Protein AF-A0A2M7RSZ0-F1 (afdb_monomer)

Sequence (182 aa):
FEHHKHATLKAGINFLIQSHVSILFLTVAFIWVYYRTDSYDFNSIILFSENYPTIISFGLYLFFFIGFAIKAGFVPFHTWLPYAHPASPSHISGVMSGVIIKIGIFGILRMLLLIHTDFTVLGSVILIFSVISGVYGVMLAIIQHNIKTLLAYHSIENIGIIGIGIGLGTIGIGENNSTLVL

Solvent-accessible surface area (backbone atoms only — not comparable to full-atom values): 8776 Å² total; per-residue (Å²): 140,59,80,84,39,66,68,38,48,52,25,48,51,49,38,50,52,49,51,51,54,20,49,51,32,38,50,52,36,51,51,55,44,24,79,77,57,82,40,87,50,73,68,34,46,33,53,50,17,72,77,41,60,46,71,58,31,44,52,46,49,48,32,41,37,53,16,20,34,38,50,32,28,35,55,90,48,28,66,40,47,50,43,39,32,63,59,39,59,70,72,57,33,48,47,46,66,66,44,51,27,47,52,12,51,50,47,42,54,52,49,56,78,36,45,54,47,62,30,42,62,50,12,49,53,42,26,54,44,10,50,53,14,22,55,52,14,50,62,55,22,75,74,46,88,48,68,52,36,23,54,33,21,48,50,27,18,52,46,9,53,53,31,33,53,53,9,45,26,30,28,13,60,51,70,70,36,71,80,44,51,107

Nearest PDB structures (foldseek):
  7z0s-assembly1_C  TM=9.021E-01  e=8.602E-07  Escherichia coli K-12
  7d3u-assembly1_D  TM=8.912E-01  e=1.019E-04  Dietzia sp. DQ12-45-1b
  7v2c-assembly1_r  TM=8.124E-01  e=8.025E-05  Sus scrofa
  8uev-assembly1_1M  TM=8.099E-01  e=8.830E-05  Sus scrofa
  8j9j-assembly1_N4  TM=8.598E-01  e=4.645E-03  Euglena gracilis

Radius of gyration: 17.57 Å; Cα contacts (8 Å, |Δi|>4): 255; chains: 1; bounding box: 40×31×50 Å

Secondary structure (DSSP, 8-state):
--TT-HHHHHHHHHHHHHHHHHHHHHHHHHHHHHHHHS--SHHHHHHHHHHS-HHHHHHHHHHHHHHHHHHHT-TTGGGHHHHHHHHS-HHHHHHIIIIIHHHHHHHHHHHHTT--S-HHHHHHHHHHHHHHHHHHHHHHHHH--SHHHHHHHHHHHHHHHHHHHHHHHHHHHHHT-HHHH-

Structure (mmCIF, N/CA/C/O backbone):
data_AF-A0A2M7RSZ0-F1
#
_entry.id   AF-A0A2M7RSZ0-F1
#
loop_
_atom_site.group_PDB
_atom_site.id
_atom_site.type_symbol
_atom_site.label_atom_id
_atom_site.label_alt_id
_atom_site.label_comp_id
_atom_site.label_asym_id
_atom_site.label_entity_id
_atom_site.label_seq_id
_atom_site.pdbx_PDB_ins_code
_atom_site.Cartn_x
_atom_site.Cartn_y
_atom_site.Cartn_z
_at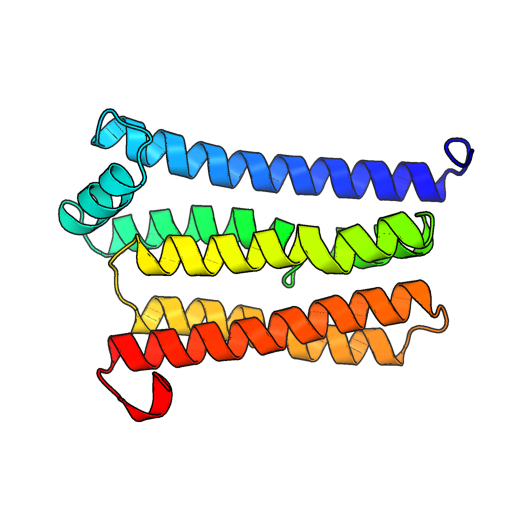om_site.occupancy
_atom_site.B_iso_or_equiv
_atom_site.auth_seq_id
_atom_site.auth_comp_id
_atom_site.auth_asym_id
_atom_site.auth_atom_id
_atom_site.pdbx_PDB_model_num
ATOM 1 N N . PHE A 1 1 ? 12.404 16.858 -23.259 1.00 55.03 1 PHE A N 1
ATOM 2 C CA . PHE A 1 1 ? 13.581 16.278 -23.923 1.00 55.03 1 PHE A CA 1
ATOM 3 C C . PHE A 1 1 ? 13.399 14.826 -24.393 1.00 55.03 1 PHE A C 1
ATOM 5 O O 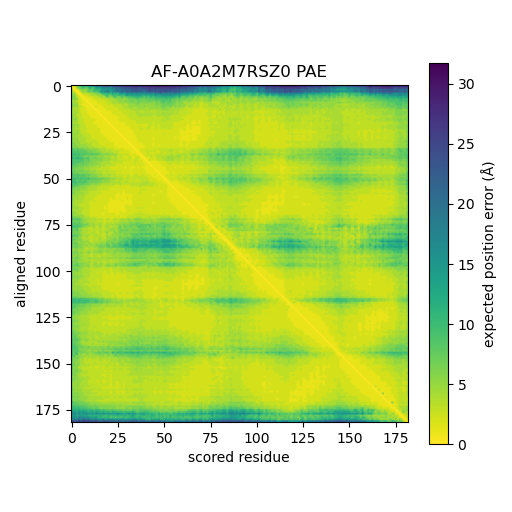. PHE A 1 1 ? 14.131 14.448 -25.288 1.00 55.03 1 PHE A O 1
ATOM 12 N N . GLU A 1 2 ? 12.395 14.044 -23.947 1.00 63.16 2 GLU A N 1
ATOM 13 C CA . GLU A 1 2 ? 12.071 12.730 -24.572 1.00 63.16 2 GLU A CA 1
ATOM 14 C C . GLU A 1 2 ? 10.571 12.492 -24.875 1.00 63.16 2 GLU A C 1
ATOM 16 O O . GLU A 1 2 ? 10.166 11.387 -25.221 1.00 63.16 2 GLU A O 1
ATOM 21 N N . HIS A 1 3 ? 9.724 13.523 -24.785 1.00 62.19 3 HIS A N 1
ATOM 22 C CA . HIS A 1 3 ? 8.259 13.411 -24.923 1.00 62.19 3 HIS A CA 1
ATOM 23 C C . HIS A 1 3 ? 7.768 12.943 -26.306 1.00 62.19 3 HIS A C 1
ATOM 25 O O . HIS A 1 3 ? 6.623 12.529 -26.430 1.00 62.19 3 HIS A O 1
ATOM 31 N N . HIS A 1 4 ? 8.624 12.960 -27.331 1.00 67.12 4 HIS A N 1
ATOM 32 C CA . HIS A 1 4 ? 8.295 12.460 -28.670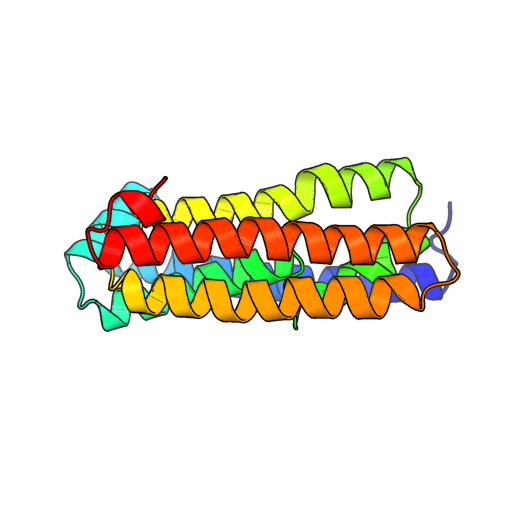 1.00 67.12 4 HIS A CA 1
ATOM 33 C C . HIS A 1 4 ? 8.428 10.934 -28.809 1.00 67.12 4 HIS A C 1
ATOM 35 O O . HIS A 1 4 ? 7.971 10.367 -29.800 1.00 67.12 4 HIS A O 1
ATOM 41 N N . LYS A 1 5 ? 9.047 10.239 -27.843 1.00 79.69 5 LYS A N 1
ATOM 42 C CA . LYS A 1 5 ? 9.195 8.780 -27.900 1.00 79.69 5 LYS A CA 1
ATOM 43 C C . LYS A 1 5 ? 7.873 8.105 -27.530 1.00 79.69 5 LYS A C 1
ATOM 45 O O . LYS A 1 5 ? 7.388 8.242 -26.407 1.00 79.69 5 LYS A O 1
ATOM 50 N N . HIS A 1 6 ? 7.335 7.292 -28.440 1.00 80.19 6 HIS A N 1
ATOM 51 C CA . HIS A 1 6 ? 6.099 6.530 -28.209 1.00 80.19 6 HIS A CA 1
ATOM 52 C C . HIS A 1 6 ? 6.149 5.656 -26.945 1.00 80.19 6 HIS A C 1
ATOM 54 O O . HIS A 1 6 ? 5.157 5.560 -26.225 1.00 80.19 6 HIS A O 1
ATOM 60 N N . ALA A 1 7 ? 7.305 5.057 -26.636 1.00 80.06 7 ALA A N 1
ATOM 61 C CA . ALA A 1 7 ? 7.489 4.254 -25.426 1.00 80.06 7 ALA A CA 1
ATOM 62 C C . ALA A 1 7 ? 7.323 5.083 -24.139 1.00 80.06 7 ALA A C 1
ATOM 64 O O . ALA A 1 7 ? 6.664 4.638 -23.201 1.00 80.06 7 ALA A O 1
ATOM 65 N N . THR A 1 8 ? 7.851 6.310 -24.119 1.00 83.69 8 THR A N 1
ATOM 66 C CA . THR A 1 8 ? 7.746 7.232 -22.980 1.00 83.69 8 THR A CA 1
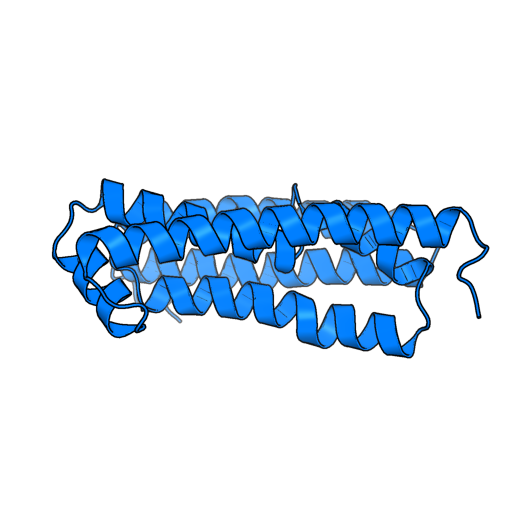ATOM 67 C C . THR A 1 8 ? 6.308 7.703 -22.777 1.00 83.69 8 THR A C 1
ATOM 69 O O . THR A 1 8 ? 5.829 7.731 -21.645 1.00 83.69 8 THR A O 1
ATOM 72 N N . LEU A 1 9 ? 5.582 7.991 -23.864 1.00 84.12 9 LEU A N 1
ATOM 73 C CA . LEU A 1 9 ? 4.156 8.334 -23.799 1.00 84.12 9 LEU A CA 1
ATOM 74 C C . LEU A 1 9 ? 3.316 7.167 -23.269 1.00 84.12 9 LEU A C 1
ATOM 76 O O . LEU A 1 9 ? 2.505 7.358 -22.367 1.00 84.12 9 LEU A O 1
ATOM 80 N N . LYS A 1 10 ? 3.544 5.947 -23.770 1.00 86.19 10 LYS A N 1
ATOM 81 C CA . LYS A 1 10 ? 2.823 4.750 -23.312 1.00 86.19 10 LYS A CA 1
ATOM 82 C C . LYS A 1 10 ? 3.082 4.458 -21.830 1.00 86.19 10 LYS A C 1
ATOM 84 O O . LYS A 1 10 ? 2.137 4.172 -21.098 1.00 86.19 10 LYS A O 1
ATOM 89 N N . ALA A 1 11 ? 4.334 4.575 -21.381 1.00 85.81 11 ALA A N 1
ATOM 90 C CA . ALA A 1 11 ? 4.692 4.430 -19.971 1.00 85.81 11 ALA A CA 1
ATOM 91 C C . ALA A 1 11 ? 4.025 5.509 -19.100 1.00 85.81 11 ALA A C 1
ATOM 93 O O . ALA A 1 11 ? 3.464 5.188 -18.052 1.00 85.81 11 ALA A O 1
ATOM 94 N N . GLY A 1 12 ? 4.023 6.764 -19.561 1.00 87.00 12 GLY A N 1
ATOM 95 C CA . GLY A 1 12 ? 3.365 7.879 -18.879 1.00 87.00 12 GLY A CA 1
ATOM 96 C C . GLY A 1 12 ? 1.852 7.696 -18.751 1.00 87.00 12 GLY A C 1
ATOM 97 O O . GLY A 1 12 ? 1.309 7.880 -17.666 1.00 87.00 12 GLY A O 1
ATOM 98 N N . ILE A 1 13 ? 1.176 7.267 -19.821 1.00 88.75 13 ILE A N 1
ATOM 99 C CA . ILE A 1 13 ? -0.269 6.985 -19.808 1.00 88.75 13 ILE A CA 1
ATOM 100 C C . ILE A 1 13 ? -0.585 5.836 -18.847 1.00 88.75 13 ILE A C 1
ATOM 102 O O . ILE A 1 13 ? -1.496 5.960 -18.033 1.00 88.75 13 ILE A O 1
ATOM 106 N N . ASN A 1 14 ? 0.182 4.742 -18.889 1.00 88.31 14 ASN A N 1
ATOM 107 C CA . ASN A 1 14 ? -0.011 3.617 -17.974 1.00 88.31 14 ASN A CA 1
ATOM 108 C C . ASN A 1 14 ? 0.146 4.045 -16.504 1.00 88.31 14 ASN A C 1
ATOM 110 O O . ASN A 1 14 ? -0.699 3.727 -15.669 1.00 88.31 14 ASN A O 1
ATOM 114 N N . PHE A 1 15 ? 1.189 4.822 -16.199 1.00 89.38 15 PHE A N 1
ATOM 115 C CA . PHE A 1 15 ? 1.395 5.386 -14.865 1.00 89.38 15 PHE A CA 1
ATOM 116 C C . PHE A 1 15 ? 0.244 6.305 -14.437 1.00 89.38 15 PHE A C 1
ATOM 118 O O . PHE A 1 15 ? -0.225 6.217 -13.301 1.00 89.38 15 PHE A O 1
ATOM 125 N N . LEU A 1 16 ? -0.234 7.164 -15.340 1.00 91.00 16 LEU A N 1
ATOM 126 C CA . LEU A 1 16 ? -1.327 8.092 -15.068 1.00 91.00 16 LEU A CA 1
ATOM 127 C C . LEU A 1 16 ? -2.623 7.340 -14.759 1.00 91.00 16 LEU A C 1
ATOM 129 O O . LEU A 1 16 ? -3.264 7.654 -13.758 1.00 91.00 16 LEU A O 1
ATOM 133 N N . ILE A 1 17 ? -2.978 6.332 -15.560 1.00 92.81 17 ILE A N 1
ATOM 134 C CA . ILE A 1 17 ? -4.175 5.508 -15.342 1.00 92.81 17 ILE A CA 1
ATOM 135 C C . ILE A 1 17 ? -4.103 4.835 -13.969 1.00 92.81 17 ILE A C 1
ATOM 137 O O . ILE A 1 17 ? -5.029 4.966 -13.173 1.00 92.81 17 ILE A O 1
ATOM 141 N N . GLN A 1 18 ? -2.986 4.180 -13.647 1.00 92.25 18 GLN A N 1
ATOM 142 C CA . GLN A 1 18 ? -2.830 3.490 -12.362 1.00 92.25 18 GLN A CA 1
ATOM 143 C C . GLN A 1 18 ? -2.835 4.462 -11.177 1.00 92.25 18 GLN A C 1
ATOM 145 O O . GLN A 1 18 ? -3.453 4.183 -10.150 1.00 92.25 18 GLN A O 1
ATOM 150 N N . SER A 1 19 ? -2.234 5.642 -11.337 1.00 92.31 19 SER A N 1
ATOM 151 C CA . SER A 1 19 ? -2.272 6.695 -10.319 1.00 92.31 19 SER A CA 1
ATOM 152 C C . SER A 1 19 ? -3.692 7.208 -10.075 1.00 92.31 19 SER A C 1
ATOM 154 O O . SER A 1 19 ? -4.066 7.423 -8.926 1.00 92.31 19 SER A O 1
ATOM 156 N N . HIS A 1 20 ? -4.507 7.360 -11.123 1.00 94.75 20 HIS A N 1
ATOM 157 C CA . HIS A 1 20 ? -5.905 7.770 -10.971 1.00 94.75 20 HIS A CA 1
ATOM 158 C C . HIS A 1 20 ? -6.741 6.684 -10.301 1.00 94.75 20 HIS A C 1
ATOM 160 O O . HIS A 1 20 ? -7.510 6.998 -9.399 1.00 94.75 20 HIS A O 1
ATOM 166 N N . VAL A 1 21 ? -6.552 5.413 -10.667 1.00 95.31 21 VAL A N 1
ATOM 167 C CA . VAL A 1 21 ? -7.228 4.297 -9.988 1.00 95.31 21 VAL A CA 1
ATOM 168 C C . VAL A 1 21 ? -6.866 4.280 -8.498 1.00 95.31 21 VAL A C 1
ATOM 170 O O . VAL A 1 21 ? -7.762 4.216 -7.663 1.00 95.31 21 VAL A O 1
ATOM 173 N N . SER A 1 22 ? -5.584 4.437 -8.148 1.00 95.31 22 SER A N 1
ATOM 174 C CA . SER A 1 22 ? -5.137 4.572 -6.752 1.00 95.31 22 SER A CA 1
ATOM 175 C C . SER A 1 22 ? -5.861 5.707 -6.018 1.00 95.31 22 SER A C 1
ATOM 177 O O . SER A 1 22 ? -6.405 5.487 -4.935 1.00 95.31 22 SER A O 1
ATOM 179 N N . ILE A 1 23 ? -5.922 6.899 -6.621 1.00 95.88 23 ILE A N 1
ATOM 180 C CA . ILE A 1 23 ? -6.609 8.060 -6.040 1.00 95.88 23 ILE A CA 1
ATOM 181 C C . ILE A 1 23 ? -8.096 7.767 -5.834 1.00 95.88 23 ILE A C 1
ATOM 183 O O . ILE A 1 23 ? -8.603 8.055 -4.758 1.00 95.88 23 ILE A O 1
ATOM 187 N N . LEU A 1 24 ? -8.781 7.146 -6.799 1.00 97.06 24 LEU A N 1
ATOM 188 C CA . LEU A 1 24 ? -10.201 6.807 -6.670 1.00 97.06 24 LEU A CA 1
ATOM 189 C C . LEU A 1 24 ? -10.470 5.920 -5.447 1.00 97.06 24 LEU A C 1
ATOM 191 O O . LEU A 1 24 ? -11.370 6.230 -4.671 1.00 97.06 24 LEU A O 1
ATOM 195 N N . PHE A 1 25 ? -9.672 4.868 -5.232 1.00 97.25 25 PHE A N 1
ATOM 196 C CA . PHE A 1 25 ? -9.816 4.003 -4.053 1.00 97.25 25 PHE A CA 1
ATOM 197 C C . PHE A 1 25 ? -9.611 4.770 -2.740 1.00 97.25 25 PHE A C 1
ATOM 199 O O . PHE A 1 25 ? -10.419 4.640 -1.820 1.00 97.25 25 PHE A O 1
ATOM 206 N N . LEU A 1 26 ? -8.570 5.607 -2.666 1.00 96.88 26 LEU A N 1
ATOM 207 C CA . LEU A 1 26 ? -8.286 6.411 -1.474 1.00 96.88 26 LEU A CA 1
ATOM 208 C C . LEU A 1 26 ? -9.385 7.448 -1.213 1.00 96.88 26 LEU A C 1
ATOM 210 O O . LEU A 1 26 ? -9.829 7.608 -0.079 1.00 96.88 26 LEU A O 1
ATOM 214 N N . THR A 1 27 ? -9.855 8.132 -2.254 1.00 97.06 27 THR A N 1
ATOM 215 C CA . THR A 1 27 ? -10.924 9.128 -2.153 1.00 97.06 27 THR A CA 1
ATOM 216 C C . THR A 1 27 ? -12.233 8.489 -1.704 1.00 97.06 27 THR A C 1
ATOM 218 O O . THR A 1 27 ? -12.885 9.034 -0.818 1.00 97.06 27 THR A O 1
ATOM 221 N N . VAL A 1 28 ? -12.599 7.321 -2.242 1.00 97.50 28 VAL A N 1
ATOM 222 C CA . VAL A 1 28 ? -13.788 6.580 -1.792 1.00 97.50 28 VAL A CA 1
ATOM 223 C C . VAL A 1 28 ? -13.683 6.222 -0.308 1.00 97.50 28 VAL A C 1
ATOM 225 O O . VAL A 1 28 ? -14.649 6.425 0.421 1.00 97.50 28 VAL A O 1
ATOM 228 N N . ALA A 1 29 ? -12.517 5.768 0.162 1.00 96.88 29 ALA A N 1
ATOM 229 C CA . ALA A 1 29 ? -12.309 5.455 1.576 1.00 96.88 29 ALA A CA 1
ATOM 230 C C . ALA A 1 29 ? -12.487 6.687 2.484 1.00 96.88 29 ALA A C 1
ATOM 232 O O . ALA A 1 29 ? -13.218 6.626 3.471 1.00 96.88 29 ALA A O 1
ATOM 233 N N . PHE A 1 30 ? -11.884 7.827 2.127 1.00 96.38 30 PHE A N 1
ATOM 234 C CA . PHE A 1 30 ? -12.035 9.069 2.895 1.00 96.38 30 PHE A CA 1
ATOM 235 C C . PHE A 1 30 ? -13.470 9.611 2.881 1.00 96.38 30 PHE A C 1
ATOM 237 O O . PHE A 1 30 ? -13.964 10.038 3.922 1.00 96.38 30 PHE A O 1
ATOM 244 N N . ILE A 1 31 ? -14.158 9.565 1.734 1.00 96.88 31 ILE A N 1
ATOM 245 C CA . ILE A 1 31 ? -15.572 9.963 1.632 1.00 96.88 31 ILE A CA 1
ATOM 246 C C . ILE A 1 31 ? -16.449 9.048 2.490 1.00 96.88 31 ILE A C 1
ATOM 248 O O . ILE A 1 31 ? -17.386 9.519 3.134 1.00 96.88 31 ILE A O 1
ATOM 252 N N . TRP A 1 32 ? -16.148 7.749 2.523 1.00 95.88 32 TRP A N 1
ATOM 253 C CA . TRP A 1 32 ? -16.909 6.794 3.318 1.00 95.88 32 TRP A CA 1
ATOM 254 C C . TRP A 1 32 ? -16.803 7.084 4.818 1.00 95.88 32 TRP A C 1
ATOM 256 O O . TRP A 1 32 ? -17.827 7.094 5.504 1.00 95.88 32 TRP A O 1
ATOM 266 N N . VAL A 1 33 ? -15.598 7.383 5.311 1.00 96.56 33 VAL A N 1
ATOM 267 C CA . VAL A 1 33 ? -15.392 7.811 6.703 1.00 96.56 33 VAL A CA 1
ATOM 268 C C . VAL A 1 33 ? -16.141 9.113 6.966 1.00 96.56 33 VAL A C 1
ATOM 270 O O . VAL A 1 33 ? -16.968 9.158 7.874 1.00 96.56 33 VAL A O 1
ATOM 273 N N . TYR A 1 34 ? -15.952 10.123 6.111 1.00 95.88 34 TYR A N 1
ATOM 274 C CA . TYR A 1 34 ? -16.615 11.422 6.238 1.00 95.88 34 TYR A CA 1
ATOM 275 C C . TYR A 1 34 ? -18.138 11.298 6.354 1.00 95.88 34 TYR A C 1
ATOM 277 O O . TYR A 1 34 ? -18.727 11.894 7.247 1.00 95.88 34 TYR A O 1
ATOM 285 N N . TYR A 1 35 ? -18.775 10.463 5.530 1.00 94.69 35 TYR A N 1
ATOM 286 C CA . TYR A 1 35 ? -20.228 10.261 5.571 1.00 94.69 35 TYR A CA 1
ATOM 287 C C . TYR A 1 35 ? -20.740 9.706 6.914 1.00 94.69 35 TYR A C 1
ATOM 289 O O . TYR A 1 35 ? -21.932 9.779 7.205 1.00 94.69 35 TYR A O 1
ATOM 297 N N . ARG A 1 36 ? -19.868 9.099 7.727 1.00 92.50 36 ARG A N 1
ATOM 298 C CA . ARG A 1 36 ? -20.228 8.533 9.034 1.00 92.50 36 ARG A CA 1
ATOM 299 C C . ARG A 1 36 ? -19.770 9.370 10.222 1.00 92.50 36 ARG A C 1
ATOM 301 O O . ARG A 1 36 ? -20.302 9.162 11.308 1.00 92.50 36 ARG A O 1
ATOM 308 N N . THR A 1 37 ? -18.780 10.240 10.042 1.00 93.50 37 THR A N 1
ATOM 309 C CA . THR A 1 37 ? -18.106 10.950 11.141 1.00 93.50 37 THR A CA 1
ATOM 310 C C . THR A 1 37 ? -18.043 12.467 10.961 1.00 93.50 37 THR A C 1
ATOM 312 O O . THR A 1 37 ? -17.509 13.142 11.837 1.00 93.50 37 THR A O 1
ATOM 315 N N . ASP A 1 38 ? -18.501 12.999 9.823 1.00 93.00 38 ASP A N 1
ATOM 316 C CA . ASP A 1 38 ? -18.510 14.426 9.454 1.00 93.00 38 ASP A CA 1
ATOM 317 C C . ASP A 1 38 ? -17.135 15.133 9.523 1.00 93.00 38 ASP A C 1
ATOM 319 O O . ASP A 1 38 ? -17.043 16.358 9.586 1.00 93.00 38 ASP A O 1
ATOM 323 N N . SER A 1 39 ? -16.034 14.373 9.476 1.00 93.25 39 SER A N 1
ATOM 324 C CA . SER A 1 39 ? -14.658 14.890 9.537 1.00 93.25 39 SER A CA 1
ATOM 325 C C . SER A 1 39 ? -13.682 14.037 8.719 1.00 93.25 39 SER A C 1
ATOM 327 O O . SER A 1 39 ? -13.840 12.819 8.614 1.00 93.25 39 SER A O 1
ATOM 329 N N . TYR A 1 40 ? -12.647 14.688 8.178 1.00 90.50 40 TYR A N 1
ATOM 330 C CA . TYR A 1 40 ? -11.531 14.077 7.440 1.00 90.50 40 TYR A CA 1
ATOM 331 C C . TYR A 1 40 ? -10.283 13.822 8.303 1.00 90.50 40 TYR A C 1
ATOM 333 O O . TYR A 1 40 ? -9.245 13.409 7.780 1.00 90.50 40 TYR A O 1
ATOM 341 N N . ASP A 1 41 ? -10.350 14.087 9.607 1.00 93.81 41 ASP A N 1
ATOM 342 C CA . ASP A 1 41 ? -9.207 13.926 10.504 1.00 93.81 41 ASP A CA 1
ATOM 343 C C . ASP A 1 41 ? -8.826 12.454 10.695 1.00 93.81 41 ASP A C 1
ATOM 345 O O . ASP A 1 41 ? -9.667 11.563 10.683 1.00 93.81 41 ASP A O 1
ATOM 349 N N . PHE A 1 42 ? -7.559 12.165 11.003 1.00 93.00 42 PHE A N 1
ATOM 350 C CA . PHE A 1 42 ? -7.162 10.785 11.322 1.00 93.00 42 PHE A CA 1
ATOM 351 C C . PHE A 1 42 ? -7.898 10.210 12.538 1.00 93.00 42 PHE A C 1
ATOM 353 O O . PHE A 1 42 ? -8.105 9.002 12.607 1.00 93.00 42 PHE A O 1
ATOM 360 N N . ASN A 1 43 ? -8.324 11.065 13.472 1.00 94.81 43 ASN A N 1
ATOM 361 C CA . ASN A 1 43 ? -9.127 10.634 14.611 1.00 94.81 43 ASN A CA 1
ATOM 362 C C . ASN A 1 43 ? -10.502 10.098 14.180 1.00 94.81 43 ASN A C 1
ATOM 364 O O . ASN A 1 43 ? -11.038 9.199 14.820 1.00 94.81 43 ASN A O 1
ATOM 368 N N . SER A 1 44 ? -11.063 10.603 13.076 1.00 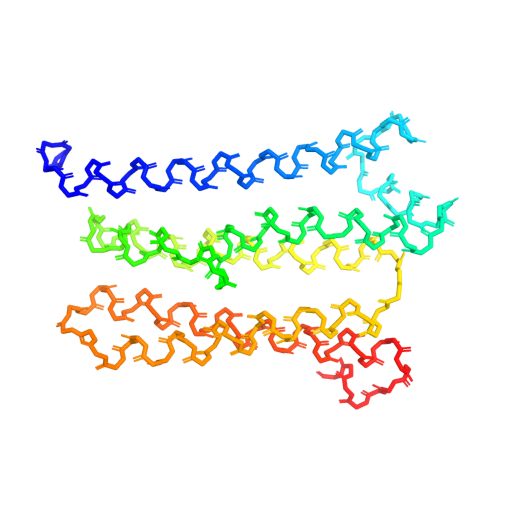95.00 44 SER A N 1
ATOM 369 C CA . SER A 1 44 ? -12.356 10.137 12.578 1.00 95.00 44 SER A CA 1
ATOM 370 C C . SER A 1 44 ? -12.279 8.711 12.024 1.00 95.00 44 SER A C 1
ATOM 372 O O . SER A 1 44 ? -13.218 7.940 12.193 1.00 95.00 44 SER A O 1
ATOM 374 N N . ILE A 1 45 ? -11.131 8.311 11.469 1.00 96.19 45 ILE A N 1
ATOM 375 C CA . ILE A 1 45 ? -10.873 6.933 11.019 1.00 96.19 45 ILE A CA 1
ATOM 376 C C . ILE A 1 45 ? -10.852 5.958 12.205 1.00 96.19 45 ILE A C 1
ATOM 378 O O . ILE A 1 45 ? -11.450 4.885 12.120 1.00 96.19 45 ILE A O 1
ATOM 382 N N . ILE A 1 46 ? -10.220 6.347 13.318 1.00 95.56 46 ILE A N 1
ATOM 383 C CA . ILE A 1 46 ? -10.201 5.541 14.550 1.00 95.56 46 ILE A CA 1
ATOM 384 C C . ILE A 1 46 ? -11.631 5.379 15.070 1.00 95.56 46 ILE A C 1
ATOM 386 O O . ILE A 1 46 ? -12.102 4.251 15.220 1.00 95.56 46 ILE A O 1
ATOM 390 N N . LEU A 1 47 ? -12.351 6.496 15.233 1.00 94.62 47 LEU A N 1
ATOM 391 C CA . LEU A 1 47 ? -13.744 6.503 15.684 1.00 94.62 47 LEU A CA 1
ATOM 392 C C . LEU A 1 47 ? -14.652 5.670 14.773 1.00 94.62 47 LEU A C 1
ATOM 394 O O . LEU A 1 47 ? -15.531 4.965 15.261 1.00 94.62 47 LEU A O 1
ATOM 398 N N . PHE A 1 48 ? -14.453 5.717 13.455 1.00 94.88 48 PHE A N 1
ATOM 399 C CA . PHE A 1 48 ? -15.173 4.846 12.529 1.00 94.88 48 PHE A CA 1
ATOM 400 C C . PHE A 1 48 ? -14.900 3.373 12.849 1.00 94.88 48 PHE A C 1
ATOM 402 O O . PHE A 1 48 ? -15.834 2.580 12.927 1.00 94.88 48 PHE A O 1
ATOM 409 N N . SER A 1 49 ? -13.638 2.997 13.060 1.00 94.12 49 SER A N 1
ATOM 410 C CA . SER A 1 49 ? -13.286 1.598 13.305 1.00 94.12 49 SER A CA 1
ATOM 411 C C . SER A 1 49 ? -13.832 1.046 14.626 1.00 94.12 49 SER A C 1
ATOM 413 O O . SER A 1 49 ? -14.181 -0.130 14.684 1.00 94.12 49 SER A O 1
ATOM 415 N N . GLU A 1 50 ? -13.967 1.896 15.648 1.00 92.69 50 GLU A N 1
ATOM 416 C CA . GLU A 1 50 ? -14.486 1.528 16.973 1.00 92.69 50 GLU A CA 1
ATOM 417 C C . GLU A 1 50 ? -16.018 1.459 17.023 1.00 92.69 50 GLU A C 1
ATOM 419 O O . GLU A 1 50 ? -16.580 0.644 17.752 1.00 92.69 50 GLU A O 1
ATOM 424 N N . ASN A 1 51 ? -16.707 2.302 16.246 1.00 93.50 51 ASN A N 1
ATOM 425 C CA . ASN A 1 51 ? -18.170 2.402 16.278 1.00 93.50 51 ASN A CA 1
ATOM 426 C C . ASN A 1 51 ? -18.882 1.464 15.289 1.00 93.50 51 ASN A C 1
ATOM 428 O O . ASN A 1 51 ? -20.103 1.308 15.368 1.00 93.50 51 ASN A O 1
ATOM 432 N N . TYR A 1 52 ? -18.156 0.853 14.349 1.00 93.62 52 TYR A N 1
ATOM 433 C CA . TYR A 1 52 ? -18.724 -0.031 13.330 1.00 93.62 52 TYR A CA 1
ATOM 434 C C . TYR A 1 52 ? -18.225 -1.480 13.471 1.00 93.62 52 TYR A C 1
ATOM 436 O O . TYR A 1 52 ? -17.116 -1.720 13.944 1.00 93.62 52 TYR A O 1
ATOM 444 N N . PRO A 1 53 ? -19.024 -2.475 13.033 1.00 94.56 53 PRO A N 1
ATOM 445 C CA . PRO A 1 53 ? -18.616 -3.877 12.997 1.00 94.56 53 PRO A CA 1
ATOM 446 C C . PRO A 1 53 ? -17.268 -4.102 12.302 1.00 94.56 53 PRO A C 1
ATOM 448 O O . PRO A 1 53 ? -16.987 -3.502 11.263 1.00 94.56 53 PRO A O 1
ATOM 451 N N . THR A 1 54 ? -16.494 -5.068 12.802 1.00 93.06 54 THR A N 1
ATOM 452 C CA . THR A 1 54 ? -15.159 -5.426 12.288 1.00 93.06 54 THR A CA 1
ATOM 453 C C . THR A 1 54 ? -15.131 -5.665 10.779 1.00 93.06 54 THR A C 1
ATOM 455 O O . THR A 1 54 ? -14.192 -5.232 10.115 1.00 93.06 54 THR A O 1
ATOM 458 N N . ILE A 1 55 ? -16.177 -6.278 10.213 1.00 94.50 55 ILE A N 1
ATOM 459 C CA . ILE A 1 55 ? -16.304 -6.520 8.767 1.00 94.50 55 ILE A CA 1
ATOM 460 C C . ILE A 1 55 ? -16.362 -5.225 7.940 1.00 94.50 55 ILE A C 1
ATOM 462 O O . ILE A 1 55 ? -15.816 -5.165 6.839 1.00 94.50 55 ILE A O 1
ATOM 466 N N . ILE A 1 56 ? -16.984 -4.169 8.473 1.00 95.25 56 ILE A N 1
ATOM 467 C CA . ILE A 1 56 ? -17.075 -2.861 7.813 1.00 95.25 56 ILE A CA 1
ATOM 468 C C . ILE A 1 56 ? -15.718 -2.157 7.890 1.00 95.25 56 ILE A C 1
ATOM 470 O O . ILE A 1 56 ? -15.228 -1.669 6.872 1.00 95.25 56 ILE A O 1
ATOM 474 N N . SER A 1 57 ? -15.075 -2.177 9.060 1.00 95.19 57 SER A N 1
ATOM 475 C CA . SER A 1 57 ? -13.722 -1.640 9.264 1.00 95.19 57 SER A CA 1
ATOM 476 C C . SER A 1 57 ? -12.682 -2.363 8.398 1.00 95.19 57 SER A C 1
ATOM 478 O O . SER A 1 57 ? -11.802 -1.730 7.817 1.00 95.19 57 SER A O 1
ATOM 480 N N . PHE A 1 58 ? -12.828 -3.680 8.223 1.00 95.69 58 PHE A N 1
ATOM 481 C CA . PHE A 1 58 ? -12.009 -4.476 7.309 1.00 95.69 58 PHE A CA 1
ATOM 482 C C . PHE A 1 58 ? -12.216 -4.055 5.849 1.00 95.69 58 PHE A C 1
ATOM 484 O O . PHE A 1 58 ? -11.247 -3.846 5.119 1.00 95.69 58 PHE A O 1
ATOM 491 N N . GLY A 1 59 ? -13.471 -3.863 5.429 1.00 96.25 59 GLY A N 1
ATOM 492 C CA . GLY A 1 59 ? -13.791 -3.322 4.109 1.00 96.25 59 GLY A CA 1
ATOM 493 C C . GLY A 1 59 ? -13.140 -1.957 3.874 1.00 96.25 59 GLY A C 1
ATOM 494 O O . GLY A 1 59 ? -12.505 -1.755 2.840 1.00 96.25 59 GLY A O 1
ATOM 495 N N . LEU A 1 60 ? -13.224 -1.046 4.848 1.00 96.62 60 LEU A N 1
ATOM 496 C CA . LEU A 1 60 ? -12.566 0.262 4.782 1.00 96.62 60 LEU A CA 1
ATOM 497 C C . LEU A 1 60 ? -11.047 0.123 4.617 1.00 96.62 60 LEU A C 1
ATOM 499 O O . LEU A 1 60 ? -10.459 0.772 3.746 1.00 96.62 60 LEU A O 1
ATOM 503 N N . TYR A 1 61 ? -10.420 -0.752 5.407 1.00 96.69 61 TYR A N 1
ATOM 504 C CA . TYR A 1 61 ? -8.992 -1.023 5.283 1.00 96.69 61 TYR A CA 1
ATOM 505 C C . TYR A 1 61 ? -8.631 -1.539 3.889 1.00 96.69 61 TYR A C 1
ATOM 507 O O . TYR A 1 61 ? -7.645 -1.080 3.322 1.00 96.69 61 TYR A O 1
ATOM 515 N N . LEU A 1 62 ? -9.431 -2.429 3.291 1.00 96.62 62 LEU A N 1
ATOM 516 C CA . LEU A 1 62 ? -9.176 -2.932 1.938 1.00 96.62 62 LEU A CA 1
ATOM 517 C C . LEU A 1 62 ? -9.181 -1.826 0.876 1.00 96.62 62 LEU A C 1
ATOM 519 O O . LEU A 1 62 ? -8.332 -1.852 -0.015 1.00 96.62 62 LEU A O 1
ATOM 523 N N . PHE A 1 63 ? -10.077 -0.837 0.964 1.00 97.06 63 PHE A N 1
ATOM 524 C CA . PHE A 1 63 ? -10.057 0.304 0.038 1.00 97.06 63 PHE A CA 1
ATOM 525 C C . PHE A 1 63 ? -8.754 1.101 0.157 1.00 97.06 63 PHE A C 1
ATOM 527 O O . PHE A 1 63 ? -8.112 1.397 -0.856 1.00 97.06 63 PHE A O 1
ATOM 534 N N . PHE A 1 64 ? -8.323 1.398 1.386 1.00 97.38 64 PHE A N 1
ATOM 535 C CA . PHE A 1 64 ? -7.037 2.049 1.614 1.00 97.38 64 PHE A CA 1
ATOM 536 C C . PHE A 1 64 ? -5.864 1.191 1.135 1.00 97.38 64 PHE A C 1
ATOM 538 O O . PHE A 1 64 ? -4.983 1.688 0.431 1.00 97.38 64 PHE A O 1
ATOM 545 N N . PHE A 1 65 ? -5.871 -0.097 1.474 1.00 96.50 65 PHE A N 1
ATOM 546 C CA . PHE A 1 65 ? -4.843 -1.056 1.103 1.00 96.50 65 PHE A CA 1
ATOM 547 C C . PHE A 1 65 ? -4.690 -1.129 -0.411 1.00 96.50 65 PHE A C 1
ATOM 549 O O . PHE A 1 65 ? -3.582 -0.947 -0.891 1.00 96.50 65 PHE A O 1
ATOM 556 N N . ILE A 1 66 ? -5.771 -1.302 -1.179 1.00 96.25 66 ILE A N 1
ATOM 557 C CA . ILE A 1 66 ? -5.711 -1.351 -2.650 1.00 96.25 66 ILE A CA 1
ATOM 558 C C . ILE A 1 66 ? -5.158 -0.036 -3.213 1.00 96.25 66 ILE A C 1
ATOM 560 O O . ILE A 1 66 ? -4.247 -0.053 -4.046 1.00 96.25 66 ILE A O 1
ATOM 564 N N . GLY A 1 67 ? -5.652 1.108 -2.730 1.00 96.50 67 GLY A N 1
ATOM 565 C CA . GLY A 1 67 ? -5.183 2.422 -3.169 1.00 96.50 67 GLY A CA 1
ATOM 566 C C . GLY A 1 67 ? -3.680 2.612 -2.945 1.00 96.50 67 GLY A C 1
ATOM 567 O O . GLY A 1 67 ? -2.956 3.024 -3.859 1.00 96.50 67 GLY A O 1
ATOM 568 N N . PHE A 1 68 ? -3.182 2.257 -1.761 1.00 96.81 68 PHE A N 1
ATOM 569 C CA . PHE A 1 68 ? -1.760 2.348 -1.440 1.00 96.81 68 PHE A CA 1
ATOM 570 C C . PHE A 1 68 ? -0.915 1.230 -2.068 1.00 96.81 68 PHE A C 1
ATOM 572 O O . PHE A 1 68 ? 0.224 1.494 -2.444 1.00 96.81 68 PHE A O 1
ATOM 579 N N . ALA A 1 69 ? -1.458 0.030 -2.266 1.00 94.94 69 ALA A N 1
ATOM 580 C CA . ALA A 1 69 ? -0.794 -1.104 -2.909 1.00 94.94 69 ALA A CA 1
ATOM 581 C C . ALA A 1 69 ? -0.492 -0.821 -4.385 1.00 94.94 69 ALA A C 1
ATOM 583 O O . ALA A 1 69 ? 0.601 -1.140 -4.855 1.00 94.94 69 ALA A O 1
ATOM 584 N N . ILE A 1 70 ? -1.401 -0.143 -5.099 1.00 94.69 70 ILE A N 1
ATOM 585 C CA . ILE A 1 70 ? -1.136 0.357 -6.458 1.00 94.69 70 ILE A CA 1
ATOM 586 C C . ILE A 1 70 ? 0.060 1.319 -6.446 1.00 94.69 70 ILE A C 1
ATOM 588 O O . ILE A 1 70 ? 0.968 1.212 -7.271 1.00 94.69 70 ILE A O 1
ATOM 592 N N . LYS A 1 71 ? 0.107 2.224 -5.465 1.00 93.56 71 LYS A N 1
ATOM 593 C CA . LYS A 1 71 ? 1.174 3.226 -5.329 1.00 93.56 71 LYS A CA 1
ATOM 594 C C . LYS A 1 71 ? 2.509 2.632 -4.868 1.00 93.56 71 LYS A C 1
ATOM 596 O O . LYS A 1 71 ? 3.561 3.124 -5.260 1.00 93.56 71 LYS A O 1
ATOM 601 N N . ALA A 1 72 ? 2.468 1.567 -4.073 1.00 92.56 72 ALA A N 1
ATOM 602 C CA . ALA A 1 72 ? 3.623 0.776 -3.662 1.00 92.56 72 ALA A CA 1
ATOM 603 C C . ALA A 1 72 ? 4.068 -0.236 -4.735 1.00 92.56 72 ALA A C 1
ATOM 605 O O . ALA A 1 72 ? 5.120 -0.847 -4.596 1.00 92.56 72 ALA A O 1
ATOM 606 N N . GLY A 1 73 ? 3.298 -0.433 -5.809 1.00 90.25 73 GLY A N 1
ATOM 607 C CA . GLY A 1 73 ? 3.650 -1.379 -6.866 1.00 90.25 73 GLY A CA 1
ATOM 608 C C . GLY A 1 73 ? 3.621 -2.843 -6.413 1.00 90.25 73 GLY A C 1
ATOM 609 O O . GLY A 1 73 ? 4.448 -3.631 -6.864 1.00 90.25 73 GLY A O 1
ATOM 610 N N . PHE A 1 74 ? 2.682 -3.214 -5.539 1.00 90.56 74 PHE A N 1
ATOM 611 C CA . PHE A 1 74 ? 2.404 -4.620 -5.223 1.00 90.56 74 PHE A CA 1
ATOM 612 C C . PHE A 1 74 ? 1.859 -5.361 -6.447 1.00 90.56 74 PHE A C 1
ATOM 614 O O . PHE A 1 74 ? 1.174 -4.776 -7.283 1.00 90.56 74 PHE A O 1
ATOM 621 N N . VAL A 1 75 ? 2.095 -6.666 -6.552 1.00 89.94 75 VAL A N 1
ATOM 622 C CA . VAL A 1 75 ? 1.437 -7.529 -7.544 1.00 89.94 75 VAL A CA 1
ATOM 623 C C . VAL A 1 75 ? -0.047 -7.672 -7.172 1.00 89.94 75 VAL A C 1
ATOM 625 O O . VAL A 1 75 ? -0.334 -7.929 -6.007 1.00 89.94 75 VAL A O 1
ATOM 628 N N . PRO A 1 76 ? -1.006 -7.503 -8.111 1.00 85.62 76 PRO A N 1
ATOM 629 C CA . PRO A 1 76 ? -0.865 -7.377 -9.573 1.00 85.62 76 PRO A CA 1
ATOM 630 C C . PRO A 1 76 ? -0.688 -5.943 -10.119 1.00 85.62 76 PRO A C 1
ATOM 632 O O . PRO A 1 76 ? -0.486 -5.764 -11.317 1.00 85.62 76 PRO A O 1
ATOM 635 N N . PHE A 1 77 ? -0.704 -4.918 -9.272 1.00 86.31 77 PHE A N 1
ATOM 636 C CA . PHE A 1 77 ? -0.648 -3.492 -9.636 1.00 86.31 77 PHE A CA 1
ATOM 637 C C . PHE A 1 77 ? 0.758 -2.935 -9.940 1.00 86.31 77 PHE A C 1
ATOM 639 O O . PHE A 1 77 ? 0.934 -1.745 -10.168 1.00 86.31 77 PHE A O 1
ATOM 646 N N . HIS A 1 78 ? 1.777 -3.786 -9.955 1.00 86.12 78 HIS A N 1
ATOM 647 C CA . HIS A 1 78 ? 3.186 -3.432 -10.125 1.00 86.12 78 HIS A CA 1
ATOM 648 C C . HIS A 1 78 ? 3.568 -2.933 -11.530 1.00 86.12 78 HIS A C 1
ATOM 650 O O . HIS A 1 78 ? 4.672 -2.432 -11.726 1.00 86.12 78 HIS A O 1
ATOM 656 N N . THR A 1 79 ? 2.699 -3.085 -12.534 1.00 84.25 79 THR A N 1
ATOM 657 C CA . THR A 1 79 ? 3.081 -2.943 -13.950 1.00 84.25 79 THR A CA 1
ATOM 658 C C . THR A 1 79 ? 3.550 -1.539 -14.333 1.00 84.25 79 THR A C 1
ATOM 660 O O . THR A 1 79 ? 4.319 -1.405 -15.281 1.00 84.25 79 THR A O 1
ATOM 663 N N . TRP A 1 80 ? 3.153 -0.479 -13.623 1.00 85.19 80 TRP A N 1
ATOM 664 C CA . TRP A 1 80 ? 3.658 0.867 -13.913 1.00 85.19 80 TRP A CA 1
ATOM 665 C C . TRP A 1 80 ? 5.164 1.019 -13.655 1.00 85.19 80 TRP A C 1
ATOM 667 O O . TRP A 1 80 ? 5.822 1.756 -14.392 1.00 85.19 80 TRP A O 1
ATOM 677 N N . LEU A 1 81 ? 5.724 0.300 -12.674 1.00 82.69 81 LEU A N 1
ATOM 678 C CA . LEU A 1 81 ? 7.131 0.413 -12.274 1.00 82.69 81 LEU A CA 1
ATOM 679 C C . LEU A 1 81 ? 8.086 0.011 -13.413 1.00 82.69 81 LEU A C 1
ATOM 681 O O . LEU A 1 81 ? 8.888 0.848 -13.842 1.00 82.69 81 LEU A O 1
ATOM 685 N N . PRO A 1 82 ? 8.003 -1.221 -13.962 1.00 81.00 82 PRO A N 1
ATOM 686 C CA . PRO A 1 82 ? 8.941 -1.685 -14.981 1.00 81.00 82 PRO A CA 1
ATOM 687 C C . PRO A 1 82 ? 8.860 -0.895 -16.288 1.00 81.00 82 PRO A C 1
ATOM 689 O O . PRO A 1 82 ? 9.843 -0.844 -17.018 1.00 81.00 82 PRO A O 1
ATOM 692 N N . TYR A 1 83 ? 7.724 -0.251 -16.584 1.00 82.19 83 TYR A N 1
ATOM 693 C CA . TYR A 1 83 ? 7.596 0.627 -17.751 1.00 82.19 83 TYR A CA 1
ATOM 694 C C . TYR A 1 83 ? 8.131 2.045 -17.496 1.00 82.19 83 TYR A C 1
ATOM 696 O O . TYR A 1 83 ? 8.715 2.645 -18.401 1.00 82.19 83 TYR A O 1
ATOM 704 N N . ALA A 1 84 ? 7.959 2.594 -16.289 1.00 81.00 84 ALA A N 1
ATOM 705 C CA . ALA A 1 84 ? 8.336 3.975 -15.974 1.00 81.00 84 ALA A CA 1
ATOM 706 C C . ALA A 1 84 ? 9.848 4.162 -15.744 1.00 81.00 84 ALA A C 1
ATOM 708 O O . ALA A 1 84 ? 10.424 5.176 -16.153 1.00 81.00 84 ALA A O 1
ATOM 709 N N . HIS A 1 85 ? 10.518 3.186 -15.127 1.00 80.88 85 HIS A N 1
ATOM 710 C CA . HIS A 1 85 ? 11.957 3.253 -14.845 1.00 80.88 85 HIS A CA 1
ATOM 711 C C . HIS A 1 85 ? 12.852 3.362 -16.093 1.00 80.88 85 HIS A C 1
ATOM 713 O O . HIS A 1 85 ? 13.660 4.291 -16.173 1.00 80.88 85 HIS A O 1
ATOM 719 N N . PRO A 1 86 ? 12.735 2.487 -17.110 1.00 79.94 86 PRO A N 1
ATOM 720 C CA . PRO A 1 86 ? 13.575 2.593 -18.300 1.00 79.94 86 PRO A CA 1
ATOM 721 C C . PRO A 1 86 ? 13.282 3.855 -19.122 1.00 79.94 86 PRO A C 1
ATOM 723 O O . PRO A 1 86 ? 14.202 4.403 -19.729 1.00 79.94 86 PRO A O 1
ATOM 726 N N . ALA A 1 87 ? 12.033 4.334 -19.103 1.00 80.12 87 ALA A N 1
ATOM 727 C CA . ALA A 1 87 ? 11.579 5.497 -19.864 1.00 80.12 87 ALA A CA 1
ATOM 728 C C . ALA A 1 87 ? 11.908 6.853 -19.210 1.00 80.12 87 ALA A C 1
ATOM 730 O O . ALA A 1 87 ? 11.735 7.891 -19.850 1.00 80.12 87 ALA A O 1
ATOM 731 N N . SER A 1 88 ? 12.356 6.866 -17.949 1.00 81.56 88 SER A N 1
ATOM 732 C CA . SER A 1 88 ? 12.645 8.097 -17.209 1.00 81.56 88 SER A CA 1
ATOM 733 C C . SER A 1 88 ? 14.154 8.389 -17.092 1.00 81.56 88 SER A C 1
ATOM 735 O O . SER A 1 88 ? 14.998 7.478 -17.108 1.00 81.56 88 SER A O 1
ATOM 737 N N . PRO A 1 89 ? 14.530 9.677 -16.956 1.00 85.00 89 PRO A N 1
ATOM 738 C CA . PRO A 1 89 ? 15.874 10.074 -16.550 1.00 85.00 89 PRO A CA 1
ATOM 739 C C . PRO A 1 89 ? 16.272 9.431 -15.214 1.00 85.00 89 PRO A C 1
ATOM 741 O O . PRO A 1 89 ? 15.443 9.278 -14.317 1.00 85.00 89 PRO A O 1
ATOM 744 N N . SER A 1 90 ? 17.554 9.094 -15.053 1.00 84.44 90 SER A N 1
ATOM 745 C CA . SER A 1 90 ? 18.037 8.295 -13.914 1.00 84.44 90 SER A CA 1
ATOM 746 C C . SER A 1 90 ? 17.734 8.916 -12.542 1.00 84.44 90 SER A C 1
ATOM 748 O O . SER A 1 90 ? 17.391 8.196 -11.610 1.00 84.44 90 SER A O 1
ATOM 750 N N . HIS A 1 91 ? 17.791 10.246 -12.421 1.00 86.50 91 HIS A N 1
ATOM 751 C CA . HIS A 1 91 ? 17.455 10.949 -11.177 1.00 86.50 91 HIS A CA 1
ATOM 752 C C . HIS A 1 91 ? 15.964 10.830 -10.819 1.00 86.50 91 HIS A C 1
ATOM 754 O O . HIS A 1 91 ? 15.627 10.651 -9.652 1.00 86.50 91 HIS A O 1
ATOM 760 N N . ILE A 1 92 ? 15.068 10.849 -11.814 1.00 86.50 92 ILE A N 1
ATOM 761 C CA . ILE A 1 92 ? 13.622 10.676 -11.597 1.00 86.50 92 ILE A CA 1
ATOM 762 C C . ILE A 1 92 ? 13.324 9.235 -11.188 1.00 86.50 92 ILE A C 1
ATOM 764 O O . ILE A 1 92 ? 12.598 9.012 -10.224 1.00 86.50 92 ILE A O 1
ATOM 768 N N . SER A 1 93 ? 13.944 8.262 -11.861 1.00 84.88 93 SER A N 1
ATOM 769 C CA . SER A 1 93 ? 13.879 6.850 -11.465 1.00 84.88 93 SER A CA 1
ATOM 770 C C . SER A 1 93 ? 14.285 6.640 -10.002 1.00 84.88 93 SER A C 1
ATOM 772 O O . SER A 1 93 ? 13.591 5.933 -9.277 1.00 84.88 93 SER A O 1
ATOM 774 N N . GLY A 1 94 ? 15.358 7.291 -9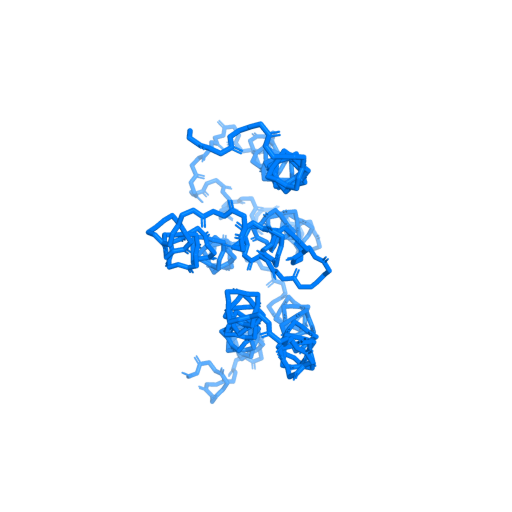.542 1.00 85.88 94 GLY A N 1
ATOM 775 C CA . GLY A 1 94 ? 15.783 7.226 -8.141 1.00 85.88 94 GLY A CA 1
ATOM 776 C C . GLY A 1 94 ? 14.710 7.720 -7.166 1.00 85.88 94 GLY A C 1
ATOM 777 O O . GLY A 1 94 ? 14.426 7.046 -6.178 1.00 85.88 94 GLY A O 1
ATOM 778 N N . VAL A 1 95 ? 14.054 8.847 -7.465 1.00 88.12 95 VAL A N 1
ATOM 779 C CA . VAL A 1 95 ? 12.957 9.390 -6.638 1.00 88.12 95 VAL A CA 1
ATOM 780 C C . VAL A 1 95 ? 11.720 8.489 -6.672 1.00 88.12 95 VAL A C 1
ATOM 782 O O . VAL A 1 95 ? 11.096 8.273 -5.633 1.00 88.12 95 VAL A O 1
ATOM 785 N N . MET A 1 96 ? 11.377 7.924 -7.834 1.00 85.50 96 MET A N 1
ATOM 786 C CA . MET A 1 96 ? 10.265 6.976 -7.951 1.00 85.50 96 MET A CA 1
ATOM 787 C C . MET A 1 96 ? 10.490 5.765 -7.042 1.00 85.50 96 MET A C 1
ATOM 789 O O . MET A 1 96 ? 9.654 5.498 -6.179 1.00 85.50 96 MET A O 1
ATOM 793 N N . SER A 1 97 ? 11.650 5.109 -7.147 1.00 85.00 97 SER A N 1
ATOM 794 C CA . SER A 1 97 ? 11.985 3.971 -6.286 1.00 85.00 97 SER A CA 1
ATOM 795 C C . SER A 1 97 ? 12.102 4.368 -4.819 1.00 85.00 97 SER A C 1
ATOM 797 O O . SER A 1 97 ? 11.618 3.645 -3.952 1.00 85.00 97 SER A O 1
ATOM 799 N N . GLY A 1 98 ? 12.779 5.478 -4.521 1.00 85.94 98 GLY A N 1
ATOM 800 C CA . GLY A 1 98 ? 13.165 5.882 -3.169 1.00 85.94 98 GLY A CA 1
ATOM 801 C C . GLY A 1 98 ? 12.042 6.499 -2.342 1.00 85.94 98 GLY A C 1
ATOM 802 O O . GLY A 1 98 ? 11.989 6.264 -1.139 1.00 85.94 98 GLY A O 1
ATOM 803 N N . VAL A 1 99 ? 11.136 7.246 -2.974 1.00 90.19 99 VAL A N 1
ATOM 804 C CA . VAL A 1 99 ? 10.121 8.049 -2.275 1.00 90.19 99 VAL A CA 1
ATOM 805 C C . VAL A 1 99 ? 8.715 7.557 -2.586 1.00 90.19 99 VAL A C 1
ATOM 807 O O . VAL A 1 99 ? 7.988 7.186 -1.670 1.00 90.19 99 VAL A O 1
ATOM 810 N N . ILE A 1 100 ? 8.321 7.514 -3.862 1.00 90.00 100 ILE A N 1
ATOM 811 C CA . ILE A 1 100 ? 6.914 7.286 -4.246 1.00 90.00 100 ILE A CA 1
ATOM 812 C C . ILE A 1 100 ? 6.410 5.941 -3.725 1.00 90.00 100 ILE A C 1
ATOM 814 O O . ILE A 1 100 ? 5.366 5.868 -3.079 1.00 90.00 100 ILE A O 1
ATOM 818 N N . ILE A 1 101 ? 7.193 4.892 -3.954 1.00 92.50 101 ILE A N 1
ATOM 819 C CA . ILE A 1 101 ? 6.851 3.539 -3.524 1.00 92.50 101 ILE A CA 1
ATOM 820 C C . ILE A 1 101 ? 6.811 3.440 -1.987 1.00 92.50 101 ILE A C 1
ATOM 822 O O . ILE A 1 101 ? 5.934 2.789 -1.417 1.00 92.50 101 ILE A O 1
ATOM 826 N N . LYS A 1 102 ? 7.726 4.136 -1.298 1.00 93.69 102 LYS A N 1
ATOM 827 C CA . LYS A 1 102 ? 7.816 4.137 0.170 1.00 93.69 102 LYS A CA 1
ATOM 828 C C . LYS A 1 102 ? 6.641 4.870 0.809 1.00 93.69 102 LYS A C 1
ATOM 830 O O . LYS A 1 102 ? 6.160 4.430 1.845 1.00 93.69 102 LYS A O 1
ATOM 835 N N . ILE A 1 103 ? 6.123 5.917 0.166 1.00 94.50 103 ILE A N 1
ATOM 836 C CA . ILE A 1 103 ? 4.871 6.569 0.575 1.00 94.50 103 ILE A CA 1
ATOM 837 C C . ILE A 1 103 ? 3.696 5.586 0.482 1.00 94.50 103 ILE A C 1
ATOM 839 O O . ILE A 1 103 ? 2.823 5.606 1.345 1.00 94.50 103 ILE A O 1
ATOM 843 N N . GLY A 1 104 ? 3.680 4.707 -0.527 1.00 94.69 104 GLY A N 1
ATOM 844 C CA . GLY A 1 104 ? 2.691 3.632 -0.630 1.00 94.69 104 GLY A CA 1
ATOM 845 C C . GLY A 1 104 ? 2.730 2.697 0.583 1.00 94.69 104 GLY A C 1
ATOM 846 O O . GLY A 1 104 ? 1.721 2.540 1.263 1.00 94.69 104 GLY A O 1
ATOM 847 N N . ILE A 1 105 ? 3.906 2.152 0.919 1.00 95.12 105 ILE A N 1
ATOM 848 C CA . ILE A 1 105 ? 4.067 1.315 2.124 1.00 95.12 105 ILE A CA 1
ATOM 849 C C . ILE A 1 105 ? 3.705 2.081 3.397 1.00 95.12 105 ILE A C 1
ATOM 851 O O . ILE A 1 105 ? 2.987 1.556 4.245 1.00 95.12 105 ILE A O 1
ATOM 855 N N . PHE A 1 106 ? 4.182 3.317 3.538 1.00 96.12 106 PHE A N 1
ATOM 856 C CA . PHE A 1 106 ? 3.870 4.147 4.695 1.00 96.12 106 PHE A CA 1
ATOM 857 C C . PHE A 1 106 ? 2.358 4.332 4.855 1.00 96.12 106 PHE A C 1
ATOM 859 O O . PHE A 1 106 ? 1.862 4.252 5.970 1.00 96.12 106 PHE A O 1
ATOM 866 N N . GLY A 1 107 ? 1.615 4.517 3.760 1.00 96.19 107 GLY A N 1
ATOM 867 C CA . GLY A 1 107 ? 0.154 4.581 3.780 1.00 96.19 107 GLY A CA 1
ATOM 868 C C . GLY A 1 107 ? -0.500 3.287 4.271 1.00 96.19 107 GLY A C 1
ATOM 869 O O . GLY A 1 107 ? -1.375 3.350 5.133 1.00 96.19 107 GLY A O 1
ATOM 870 N N . ILE A 1 108 ? -0.036 2.124 3.795 1.00 96.12 108 ILE A N 1
ATOM 871 C CA . ILE A 1 108 ? -0.507 0.801 4.256 1.00 96.12 108 ILE A CA 1
ATOM 872 C C . ILE A 1 108 ? -0.306 0.658 5.770 1.00 96.12 108 ILE A C 1
ATOM 874 O O . ILE A 1 108 ? -1.247 0.324 6.492 1.00 96.12 108 ILE A O 1
ATOM 878 N N . LEU A 1 109 ? 0.903 0.959 6.252 1.00 95.50 109 LEU A N 1
ATOM 879 C CA . LEU A 1 109 ? 1.244 0.885 7.672 1.00 95.50 109 LEU A CA 1
ATOM 880 C C . LEU A 1 109 ? 0.466 1.919 8.498 1.00 95.50 109 LEU A C 1
ATOM 882 O O . LEU A 1 109 ? -0.033 1.619 9.575 1.00 95.50 109 LEU A O 1
ATOM 886 N N . ARG A 1 110 ? 0.323 3.148 7.996 1.00 95.44 110 ARG A N 1
ATOM 887 C CA . ARG A 1 110 ? -0.389 4.219 8.699 1.00 95.44 110 ARG A CA 1
ATOM 888 C C . ARG A 1 110 ? -1.862 3.877 8.885 1.00 95.44 110 ARG A C 1
ATOM 890 O O . ARG A 1 110 ? -2.383 4.120 9.964 1.00 95.44 110 ARG A O 1
ATOM 897 N N . MET A 1 111 ? -2.520 3.328 7.865 1.00 96.12 111 MET A N 1
ATOM 898 C CA . MET A 1 111 ? -3.921 2.909 7.979 1.00 96.12 111 MET A CA 1
ATOM 899 C C . MET A 1 111 ? -4.077 1.692 8.887 1.00 96.12 111 MET A C 1
ATOM 901 O O . MET A 1 111 ? -5.074 1.601 9.594 1.00 96.12 111 MET A O 1
ATOM 905 N N . LEU A 1 112 ? -3.077 0.805 8.928 1.00 94.94 112 LEU A N 1
ATOM 906 C CA . LEU A 1 112 ? -3.070 -0.346 9.832 1.00 94.94 112 LEU A CA 1
ATOM 907 C C . LEU A 1 112 ? -3.089 0.098 11.300 1.00 94.94 112 LEU A C 1
ATOM 909 O O . LEU A 1 112 ? -3.787 -0.490 12.113 1.00 94.94 112 LEU A O 1
ATOM 913 N N . LEU A 1 113 ? -2.353 1.164 11.618 1.00 93.31 113 LEU A N 1
ATOM 914 C CA . LEU A 1 113 ? -2.292 1.732 12.966 1.00 93.31 113 LEU A CA 1
ATOM 915 C C . LEU A 1 113 ? -3.537 2.544 13.358 1.00 93.31 113 LEU A C 1
ATOM 917 O O . LEU A 1 113 ? -3.673 2.897 14.524 1.00 93.31 113 LEU A O 1
ATOM 921 N N . LEU A 1 114 ? -4.397 2.907 12.403 1.00 94.94 114 LEU A N 1
ATOM 922 C CA . LEU A 1 114 ? -5.583 3.737 12.653 1.00 94.94 114 LEU A CA 1
ATOM 923 C C . LEU A 1 114 ? -6.890 2.945 12.611 1.00 94.94 114 LEU A C 1
ATOM 925 O O . LEU A 1 114 ? -7.866 3.367 13.221 1.00 94.94 114 LEU A O 1
ATOM 929 N N . ILE A 1 115 ? -6.939 1.847 11.855 1.00 95.38 115 ILE A N 1
ATOM 930 C CA . IL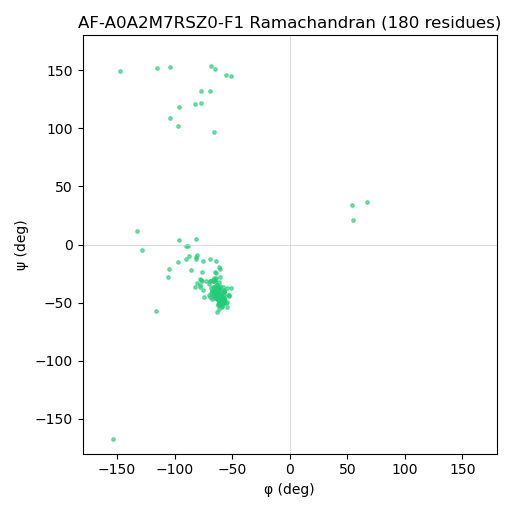E A 1 115 ? -8.154 1.056 11.664 1.00 95.38 115 ILE A CA 1
ATOM 931 C C . ILE A 1 115 ? -8.051 -0.206 12.509 1.00 95.38 115 ILE A C 1
ATOM 933 O O . ILE A 1 115 ? -7.307 -1.128 12.176 1.00 95.38 115 ILE A O 1
ATOM 937 N N . HIS A 1 116 ? -8.845 -0.271 13.573 1.00 91.62 116 HIS A N 1
ATOM 938 C CA . HIS A 1 116 ? -8.962 -1.471 14.389 1.00 91.62 116 HIS A CA 1
ATOM 939 C C . HIS A 1 116 ? -9.951 -2.456 13.747 1.00 91.62 116 HIS A C 1
ATOM 941 O O . HIS A 1 116 ? -11.115 -2.142 13.489 1.00 91.62 116 HIS A O 1
ATOM 947 N N . THR A 1 117 ? -9.475 -3.659 13.442 1.00 92.69 117 THR A N 1
ATOM 948 C CA . THR A 1 117 ? -10.281 -4.771 12.921 1.00 92.69 117 THR A CA 1
ATOM 949 C C . THR A 1 117 ? -9.613 -6.099 13.295 1.00 92.69 117 THR A C 1
ATOM 951 O O . THR A 1 117 ? -8.720 -6.127 14.140 1.00 92.69 117 THR A O 1
ATOM 954 N N . ASP A 1 118 ? -10.040 -7.206 12.695 1.00 93.06 118 ASP A N 1
ATOM 955 C CA . ASP A 1 118 ? -9.384 -8.502 12.837 1.00 93.06 118 ASP A CA 1
ATOM 956 C C . ASP A 1 118 ? -7.981 -8.468 12.202 1.00 93.06 118 ASP A C 1
ATOM 958 O O . ASP A 1 118 ? -7.806 -8.608 10.985 1.00 93.06 118 ASP A O 1
ATOM 962 N N . PHE A 1 119 ? -6.972 -8.247 13.047 1.00 93.38 119 PHE A N 1
ATOM 963 C CA . PHE A 1 119 ? -5.573 -8.174 12.639 1.00 93.38 119 PHE A CA 1
ATOM 964 C C . PHE A 1 119 ? -5.039 -9.510 12.109 1.00 93.38 119 PHE A C 1
ATOM 966 O O . PHE A 1 119 ? -4.188 -9.507 11.222 1.00 93.38 119 PHE A O 1
ATOM 973 N N . THR A 1 120 ? -5.559 -10.653 12.556 1.00 93.56 120 THR A N 1
ATOM 974 C CA . THR A 1 120 ? -5.111 -11.962 12.059 1.00 93.56 120 THR A CA 1
ATOM 975 C C . THR A 1 120 ? -5.505 -12.141 10.595 1.00 93.56 120 THR A C 1
ATOM 977 O O . THR A 1 120 ? -4.669 -12.489 9.751 1.00 93.56 120 THR A O 1
ATOM 980 N N . VAL A 1 121 ? -6.760 -11.833 10.256 1.00 94.62 121 VAL A N 1
ATOM 981 C CA . VAL A 1 121 ? -7.247 -11.892 8.867 1.00 94.62 121 VAL A CA 1
ATOM 982 C C . VAL A 1 121 ? -6.543 -10.848 8.002 1.00 94.62 121 VAL A C 1
ATOM 984 O O . VAL A 1 121 ? -6.071 -11.156 6.906 1.00 94.62 121 VAL A O 1
ATOM 987 N N . LEU A 1 122 ? -6.436 -9.617 8.494 1.00 94.69 122 LEU A N 1
ATOM 988 C CA . LEU A 1 122 ? -5.824 -8.516 7.757 1.00 94.69 122 LEU A CA 1
ATOM 989 C C . LEU A 1 122 ? -4.333 -8.764 7.495 1.00 94.69 122 LEU A C 1
ATOM 991 O O . LEU A 1 122 ? -3.874 -8.613 6.361 1.00 94.69 122 LEU A O 1
ATOM 995 N N . GLY A 1 123 ? -3.590 -9.209 8.507 1.00 94.88 123 GLY A N 1
ATOM 996 C CA . GLY A 1 123 ? -2.186 -9.574 8.371 1.00 94.88 123 GLY A CA 1
ATOM 997 C C . GLY A 1 123 ? -1.980 -10.731 7.394 1.00 94.88 123 GLY A C 1
ATOM 998 O O . GLY A 1 123 ? -1.067 -10.672 6.572 1.00 94.88 123 GLY A O 1
ATOM 999 N N . SER A 1 124 ? -2.885 -11.717 7.385 1.00 95.38 124 SER A N 1
ATOM 1000 C CA . SER A 1 124 ? -2.875 -12.812 6.402 1.00 95.38 124 SER A CA 1
ATOM 1001 C C . SER A 1 124 ? -3.062 -12.306 4.969 1.00 95.38 124 SER A C 1
ATOM 1003 O O . SER A 1 124 ? -2.348 -12.739 4.063 1.00 95.38 124 SER A O 1
ATOM 1005 N N . VAL A 1 125 ? -3.976 -11.354 4.749 1.00 95.25 125 VAL A N 1
ATOM 1006 C CA . VAL A 1 125 ? -4.178 -10.733 3.429 1.00 95.25 125 VAL A CA 1
ATOM 1007 C C . VAL A 1 125 ? -2.917 -10.002 2.978 1.00 95.25 125 VAL A C 1
ATOM 1009 O O . VAL A 1 125 ? -2.437 -10.262 1.873 1.00 95.25 125 VAL A O 1
ATOM 1012 N N . ILE A 1 126 ? -2.351 -9.135 3.824 1.00 95.81 126 ILE A N 1
ATOM 1013 C CA . ILE A 1 126 ? -1.106 -8.419 3.505 1.00 95.81 126 ILE A CA 1
ATOM 1014 C C . ILE A 1 126 ? -0.013 -9.427 3.154 1.00 95.81 126 ILE A C 1
ATOM 1016 O O . ILE A 1 126 ? 0.584 -9.325 2.085 1.00 95.81 126 ILE A O 1
ATOM 1020 N N . LEU A 1 127 ? 0.182 -10.441 4.001 1.00 96.56 127 LEU A N 1
ATOM 1021 C CA . LEU A 1 127 ? 1.211 -11.460 3.832 1.00 96.56 127 LEU A CA 1
ATOM 1022 C C . LEU A 1 127 ? 1.092 -12.185 2.486 1.00 96.56 127 LEU A C 1
ATOM 1024 O O . LEU A 1 127 ? 2.094 -12.316 1.785 1.00 96.56 127 LEU A O 1
ATOM 1028 N N . ILE A 1 128 ? -0.113 -12.601 2.081 1.00 96.12 128 ILE A N 1
ATOM 1029 C CA . ILE A 1 128 ? -0.339 -13.274 0.791 1.00 96.12 128 ILE A CA 1
ATOM 1030 C C . ILE A 1 128 ? 0.096 -12.377 -0.376 1.00 96.12 128 ILE A C 1
ATOM 1032 O O . ILE A 1 128 ? 0.885 -12.799 -1.226 1.00 96.12 128 ILE A O 1
ATOM 1036 N N . PHE A 1 129 ? -0.370 -11.125 -0.408 1.00 95.81 129 PHE A N 1
ATOM 1037 C CA . PHE A 1 129 ? 0.001 -10.174 -1.461 1.00 95.81 129 PHE A CA 1
ATOM 1038 C C . PHE A 1 129 ? 1.504 -9.856 -1.449 1.00 95.81 129 PHE A C 1
ATOM 1040 O O . PHE A 1 129 ? 2.116 -9.701 -2.511 1.00 95.81 129 PHE A O 1
ATOM 1047 N N . SER A 1 130 ? 2.115 -9.784 -0.267 1.00 96.38 130 SER A N 1
ATOM 1048 C CA . SER A 1 130 ? 3.541 -9.517 -0.085 1.00 96.38 130 SER A CA 1
ATOM 1049 C C . SER A 1 130 ? 4.426 -10.665 -0.555 1.00 96.38 130 SER A C 1
ATOM 1051 O O . SER A 1 130 ? 5.382 -10.417 -1.289 1.00 96.38 130 SER A O 1
ATOM 1053 N N . VAL A 1 131 ? 4.086 -11.911 -0.210 1.00 96.75 131 VAL A N 1
ATOM 1054 C CA . VAL A 1 131 ? 4.808 -13.108 -0.668 1.00 96.75 131 VAL A CA 1
ATOM 1055 C C . VAL A 1 131 ? 4.735 -13.220 -2.186 1.00 96.75 131 VAL A C 1
ATOM 1057 O O . VAL A 1 131 ? 5.770 -13.382 -2.835 1.00 96.75 131 VAL A O 1
ATOM 1060 N N . ILE A 1 132 ? 3.541 -13.059 -2.767 1.00 95.81 132 ILE A N 1
ATOM 1061 C CA . ILE A 1 132 ? 3.374 -13.079 -4.225 1.00 95.81 132 ILE A CA 1
ATOM 1062 C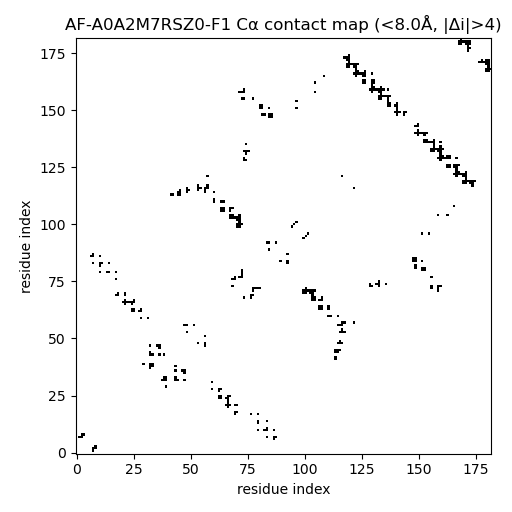 C . ILE A 1 132 ? 4.229 -11.982 -4.867 1.00 95.81 132 ILE A C 1
ATOM 1064 O O . ILE A 1 132 ? 4.945 -12.253 -5.827 1.00 95.81 132 ILE A O 1
ATOM 1068 N N . SER A 1 133 ? 4.206 -10.762 -4.323 1.00 94.50 133 SER A N 1
ATOM 1069 C CA . SER A 1 133 ? 4.985 -9.640 -4.862 1.00 94.50 133 SER A CA 1
ATOM 1070 C C . SER A 1 133 ? 6.493 -9.866 -4.773 1.00 94.50 133 SER A C 1
ATOM 1072 O O . SER A 1 133 ? 7.205 -9.598 -5.740 1.00 94.50 133 SER A O 1
ATOM 1074 N N . GLY A 1 134 ? 6.968 -10.399 -3.645 1.00 94.88 134 GLY A N 1
ATOM 1075 C CA . GLY A 1 134 ? 8.374 -10.717 -3.414 1.00 94.88 134 GLY A CA 1
ATOM 1076 C C . GLY A 1 134 ? 8.890 -11.762 -4.399 1.00 94.88 134 GLY A C 1
ATOM 1077 O O . GLY A 1 134 ? 9.827 -11.500 -5.154 1.00 94.88 134 GLY A O 1
ATOM 1078 N N . VAL A 1 135 ? 8.224 -12.919 -4.450 1.00 94.94 135 VAL A N 1
ATOM 1079 C CA . VAL A 1 135 ? 8.613 -14.039 -5.322 1.00 94.94 135 VAL A CA 1
ATOM 1080 C C . VAL A 1 135 ? 8.535 -13.638 -6.794 1.00 94.94 135 VAL A C 1
ATOM 1082 O O . VAL A 1 135 ? 9.477 -13.863 -7.555 1.00 94.94 135 VAL A O 1
ATOM 1085 N N . TYR A 1 136 ? 7.439 -12.998 -7.199 1.00 92.94 136 TYR A N 1
ATOM 1086 C CA . TYR A 1 136 ? 7.244 -12.577 -8.583 1.00 92.94 136 TYR A CA 1
ATOM 1087 C C . TYR A 1 136 ? 8.259 -11.507 -9.014 1.00 92.94 136 TYR A C 1
ATOM 1089 O O . TYR A 1 136 ? 8.763 -11.554 -10.138 1.00 92.94 136 TYR A O 1
ATOM 1097 N N . GLY A 1 137 ? 8.609 -10.579 -8.114 1.00 91.75 137 GLY A N 1
ATOM 1098 C CA . GLY A 1 137 ? 9.661 -9.586 -8.336 1.00 91.75 137 GLY A CA 1
ATOM 1099 C C . GLY A 1 137 ? 11.011 -10.235 -8.643 1.00 91.75 137 GLY A C 1
ATOM 1100 O O . GLY A 1 137 ? 11.620 -9.911 -9.663 1.00 91.75 137 GLY A O 1
ATOM 1101 N N . VAL A 1 138 ? 11.432 -11.211 -7.832 1.00 92.88 138 VAL A N 1
ATOM 1102 C CA . VAL A 1 138 ? 12.687 -11.958 -8.041 1.00 92.88 138 VAL A CA 1
ATOM 1103 C C . VAL A 1 138 ? 12.671 -12.715 -9.367 1.00 92.88 138 VAL A C 1
ATOM 1105 O O . VAL A 1 138 ? 13.603 -12.590 -10.164 1.00 92.88 138 VAL A O 1
ATOM 1108 N N . MET A 1 139 ? 11.602 -13.473 -9.635 1.00 92.94 139 MET A N 1
ATOM 1109 C CA . MET A 1 139 ? 11.490 -14.279 -10.855 1.00 92.94 139 MET A CA 1
ATOM 1110 C C . MET A 1 139 ? 11.620 -13.424 -12.119 1.00 92.94 139 MET A C 1
ATOM 1112 O O . MET A 1 139 ? 12.328 -13.803 -13.053 1.00 92.94 139 MET A O 1
ATOM 1116 N N . LEU A 1 140 ? 10.969 -12.257 -12.152 1.00 91.31 140 LEU A N 1
ATOM 1117 C CA . LEU A 1 140 ? 11.038 -11.371 -13.311 1.00 91.31 140 LEU A CA 1
ATOM 1118 C C . LEU A 1 140 ? 12.340 -10.583 -13.402 1.00 91.31 140 LEU A C 1
ATOM 1120 O O . LEU A 1 140 ? 12.764 -10.308 -14.527 1.00 91.31 140 LEU A O 1
ATOM 1124 N N . ALA A 1 141 ? 12.974 -10.245 -12.275 1.00 90.31 141 ALA A N 1
ATOM 1125 C CA . ALA A 1 141 ? 14.265 -9.560 -12.256 1.00 90.31 141 ALA A CA 1
ATOM 1126 C C . ALA A 1 141 ? 15.352 -10.383 -12.964 1.00 90.31 141 ALA A C 1
ATOM 1128 O O . ALA A 1 141 ? 16.085 -9.834 -13.785 1.00 90.31 141 ALA A O 1
ATOM 1129 N N . ILE A 1 142 ? 15.397 -11.699 -12.718 1.00 91.19 142 ILE A N 1
ATOM 1130 C CA . ILE A 1 142 ? 16.420 -12.616 -13.258 1.00 91.19 142 ILE A CA 1
ATOM 1131 C C . ILE A 1 142 ? 16.410 -12.669 -14.796 1.00 91.19 142 ILE A C 1
ATOM 1133 O O . ILE A 1 142 ? 17.454 -12.836 -15.419 1.00 91.19 142 ILE A O 1
ATOM 1137 N N . ILE A 1 143 ? 15.242 -12.511 -15.423 1.00 91.31 143 ILE A N 1
ATOM 1138 C CA . ILE A 1 143 ? 15.080 -12.625 -16.884 1.00 91.31 143 ILE A CA 1
ATOM 1139 C C . ILE A 1 143 ? 15.348 -11.272 -17.584 1.00 91.31 143 ILE A C 1
ATOM 1141 O O . ILE A 1 143 ? 15.460 -11.196 -18.814 1.00 91.31 143 ILE A O 1
ATOM 1145 N N . GLN A 1 144 ? 15.474 -10.171 -16.832 1.00 90.44 144 GLN A N 1
ATOM 1146 C CA . GLN A 1 144 ? 15.721 -8.858 -17.425 1.00 90.44 144 GLN A CA 1
ATOM 1147 C C . GLN A 1 144 ? 17.172 -8.680 -17.870 1.00 90.44 144 GLN A C 1
ATOM 1149 O O . GLN A 1 144 ? 18.109 -8.841 -17.101 1.00 90.44 144 GLN A O 1
ATOM 1154 N N . HIS A 1 145 ? 17.340 -8.199 -19.101 1.00 89.38 145 HIS A N 1
ATOM 1155 C CA . HIS A 1 145 ? 18.647 -7.844 -19.663 1.00 89.38 145 HIS A CA 1
ATOM 1156 C C . HIS A 1 145 ? 18.950 -6.337 -19.540 1.00 89.38 145 HIS A C 1
ATOM 1158 O O . HIS A 1 145 ? 20.085 -5.899 -19.709 1.00 89.38 145 HIS A O 1
ATOM 1164 N N . ASN A 1 146 ? 17.934 -5.514 -19.247 1.00 88.50 146 ASN A N 1
ATOM 1165 C CA . ASN A 1 146 ? 18.075 -4.071 -19.066 1.00 88.50 146 ASN A CA 1
ATOM 1166 C C . ASN A 1 146 ? 18.217 -3.726 -17.577 1.00 88.50 146 ASN A C 1
ATOM 1168 O O . ASN A 1 146 ? 17.270 -3.914 -16.814 1.00 88.50 146 ASN A O 1
ATOM 1172 N N . ILE A 1 147 ? 19.350 -3.130 -17.190 1.00 87.69 147 ILE A N 1
ATOM 1173 C CA . ILE A 1 147 ? 19.661 -2.761 -15.796 1.00 87.69 147 ILE A CA 1
ATOM 1174 C C . ILE A 1 147 ? 18.557 -1.917 -15.138 1.00 87.69 147 ILE A C 1
ATOM 1176 O O . ILE A 1 147 ? 18.186 -2.186 -14.001 1.00 87.69 147 ILE A O 1
ATOM 1180 N N . LYS A 1 148 ? 17.980 -0.920 -15.827 1.00 85.75 148 LYS A N 1
ATOM 1181 C CA . LYS A 1 148 ? 16.925 -0.075 -15.229 1.00 85.75 148 LYS A CA 1
ATOM 1182 C C . LYS A 1 148 ? 15.648 -0.865 -14.942 1.00 85.75 148 LYS A C 1
ATOM 1184 O O . LYS A 1 148 ? 14.977 -0.606 -13.950 1.00 85.75 148 LYS A O 1
ATOM 1189 N N . THR A 1 149 ? 15.314 -1.817 -15.811 1.00 87.38 149 THR A N 1
ATOM 1190 C CA . THR A 1 149 ? 14.124 -2.667 -15.641 1.00 87.38 149 THR A CA 1
ATOM 1191 C C . THR A 1 149 ? 14.371 -3.726 -14.566 1.00 87.38 149 THR A C 1
ATOM 1193 O O . THR A 1 149 ? 13.502 -3.972 -13.737 1.00 87.38 149 THR A O 1
ATOM 1196 N N . LEU A 1 150 ? 15.582 -4.286 -14.521 1.00 90.75 150 LEU A N 1
ATOM 1197 C CA . LEU A 1 150 ? 16.036 -5.189 -13.464 1.00 90.75 150 LEU A CA 1
ATOM 1198 C C . LEU A 1 150 ? 15.924 -4.527 -12.079 1.00 90.75 150 LEU A C 1
ATOM 1200 O O . LEU A 1 150 ? 15.318 -5.090 -11.171 1.00 90.75 150 LEU A O 1
ATOM 1204 N N . LEU A 1 151 ? 16.405 -3.288 -11.933 1.00 90.50 151 LEU A N 1
ATOM 1205 C CA . LEU A 1 151 ? 16.297 -2.524 -10.680 1.00 90.50 151 LEU A CA 1
ATOM 1206 C C . LEU A 1 151 ? 14.844 -2.195 -10.294 1.00 90.50 151 LEU A C 1
ATOM 1208 O O . LEU A 1 151 ? 14.521 -2.115 -9.105 1.00 90.50 151 LEU A O 1
ATOM 1212 N N . ALA A 1 152 ? 13.954 -2.025 -11.275 1.00 89.69 152 ALA A N 1
ATOM 1213 C CA . ALA A 1 152 ? 12.527 -1.860 -11.013 1.00 89.69 152 ALA A CA 1
ATOM 1214 C C . ALA A 1 152 ? 11.919 -3.136 -10.406 1.00 89.69 152 ALA A C 1
ATOM 1216 O O . ALA A 1 152 ? 11.189 -3.051 -9.422 1.00 89.69 152 ALA A O 1
ATOM 1217 N N . TYR A 1 153 ? 12.263 -4.320 -10.922 1.00 92.62 153 TYR A N 1
ATOM 1218 C CA . TYR A 1 153 ? 11.781 -5.583 -10.353 1.00 92.62 153 TYR A CA 1
ATOM 1219 C C . TYR A 1 153 ? 12.365 -5.886 -8.971 1.00 92.62 153 TYR A C 1
ATOM 1221 O O . TYR A 1 153 ? 11.615 -6.295 -8.087 1.00 92.62 153 TYR A O 1
ATOM 1229 N N . HIS A 1 154 ? 13.637 -5.567 -8.721 1.00 93.00 154 HIS A N 1
ATOM 1230 C CA . HIS A 1 154 ? 14.182 -5.620 -7.358 1.00 93.00 154 HIS A CA 1
ATOM 1231 C C . HIS A 1 154 ? 13.517 -4.610 -6.414 1.00 93.00 154 HIS A C 1
ATOM 1233 O O . HIS A 1 154 ? 13.415 -4.849 -5.213 1.00 93.00 154 HIS A O 1
ATOM 1239 N N . SER A 1 155 ? 13.030 -3.473 -6.923 1.00 92.38 155 SER A N 1
ATOM 1240 C CA . SER A 1 155 ? 12.216 -2.573 -6.099 1.00 92.38 155 SER A CA 1
ATOM 1241 C C . SER A 1 155 ? 10.917 -3.268 -5.676 1.00 92.38 155 SER A C 1
ATOM 1243 O O . SER A 1 155 ? 10.584 -3.215 -4.499 1.00 92.38 155 SER A O 1
ATOM 1245 N N . ILE A 1 156 ? 10.234 -3.976 -6.585 1.00 93.19 156 ILE A N 1
ATOM 1246 C CA . ILE A 1 156 ? 9.012 -4.749 -6.281 1.00 93.19 156 ILE A CA 1
ATOM 1247 C C . ILE A 1 156 ? 9.296 -5.863 -5.261 1.00 93.19 156 ILE A C 1
ATOM 1249 O O . ILE A 1 156 ? 8.544 -6.015 -4.299 1.00 93.19 156 ILE A O 1
ATOM 1253 N N . GLU A 1 157 ? 10.402 -6.591 -5.42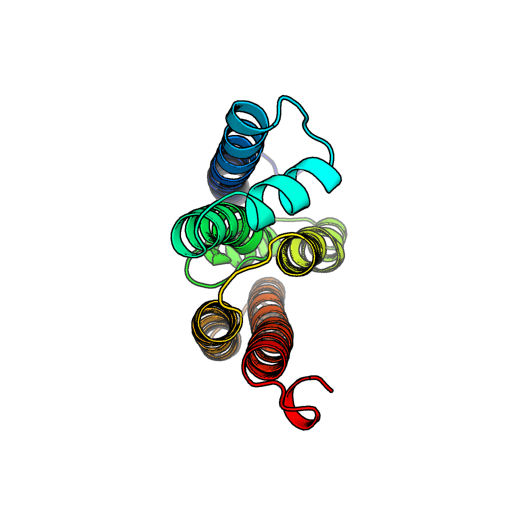5 1.00 95.25 157 GLU A N 1
ATOM 1254 C CA . GLU A 1 157 ? 10.859 -7.603 -4.463 1.00 95.25 157 GLU A CA 1
ATOM 1255 C C . GLU A 1 157 ? 10.999 -7.014 -3.054 1.00 95.25 157 GLU A C 1
ATOM 1257 O O . GLU A 1 157 ? 10.397 -7.521 -2.109 1.00 95.25 157 GLU A O 1
ATOM 1262 N N . ASN A 1 158 ? 11.751 -5.917 -2.913 1.00 95.12 158 ASN A N 1
ATOM 1263 C CA . ASN A 1 158 ? 11.998 -5.285 -1.616 1.00 95.12 158 ASN A CA 1
ATOM 1264 C C . ASN A 1 158 ? 10.700 -4.817 -0.942 1.00 95.12 158 ASN A C 1
ATOM 1266 O O . ASN A 1 158 ? 10.564 -4.906 0.275 1.00 95.12 158 ASN A O 1
ATOM 1270 N N . ILE A 1 159 ? 9.728 -4.343 -1.724 1.00 94.88 159 ILE A N 1
ATOM 1271 C CA . ILE A 1 159 ? 8.392 -4.001 -1.218 1.00 94.88 159 ILE A CA 1
ATOM 1272 C C . ILE A 1 159 ? 7.644 -5.239 -0.730 1.00 94.88 159 ILE A C 1
ATOM 1274 O O . ILE A 1 159 ? 7.009 -5.182 0.323 1.00 94.88 159 ILE A O 1
ATOM 1278 N N . GLY A 1 160 ? 7.759 -6.358 -1.448 1.00 95.50 160 GLY A N 1
ATOM 1279 C CA . GLY A 1 160 ? 7.269 -7.655 -0.990 1.00 95.50 160 GLY A CA 1
ATOM 1280 C C . GLY A 1 160 ? 7.891 -8.060 0.347 1.00 95.50 160 GLY A C 1
ATOM 1281 O O . GLY A 1 160 ? 7.159 -8.391 1.273 1.00 95.50 160 GLY A O 1
ATOM 1282 N N . ILE A 1 161 ? 9.213 -7.944 0.496 1.00 96.31 161 ILE A N 1
ATOM 1283 C CA . ILE A 1 161 ? 9.928 -8.272 1.744 1.00 96.31 161 ILE A CA 1
ATOM 1284 C C . ILE A 1 161 ? 9.446 -7.400 2.912 1.00 96.31 161 ILE A C 1
ATOM 1286 O O . ILE A 1 161 ? 9.113 -7.925 3.973 1.00 96.31 161 ILE A O 1
ATOM 1290 N N . ILE A 1 162 ? 9.347 -6.080 2.719 1.00 96.00 162 ILE A N 1
ATOM 1291 C CA . ILE A 1 162 ? 8.829 -5.174 3.758 1.00 96.00 162 ILE A CA 1
ATOM 1292 C C . ILE A 1 162 ? 7.384 -5.543 4.114 1.00 96.00 162 ILE A C 1
ATOM 1294 O O . ILE A 1 162 ? 7.021 -5.595 5.287 1.00 96.00 162 ILE A O 1
ATOM 1298 N N . GLY A 1 163 ? 6.560 -5.834 3.108 1.00 96.00 163 GLY A N 1
ATOM 1299 C CA . GLY A 1 163 ? 5.179 -6.244 3.313 1.00 96.00 163 GLY A CA 1
ATOM 1300 C C . GLY A 1 163 ? 5.037 -7.572 4.067 1.00 96.00 163 GLY A C 1
ATOM 1301 O O . GLY A 1 163 ? 4.133 -7.688 4.887 1.00 96.00 163 GLY A O 1
ATOM 1302 N N . ILE A 1 164 ? 5.945 -8.536 3.863 1.00 96.69 164 ILE A N 1
ATOM 1303 C CA . ILE A 1 164 ? 5.982 -9.788 4.636 1.00 96.69 164 ILE A CA 1
ATOM 1304 C C . ILE A 1 164 ? 6.176 -9.472 6.121 1.00 96.69 164 ILE A C 1
ATOM 1306 O O . ILE A 1 164 ? 5.429 -9.990 6.948 1.00 96.69 164 ILE A O 1
ATOM 1310 N N . GLY A 1 165 ? 7.118 -8.582 6.452 1.00 95.69 165 GLY A N 1
ATOM 1311 C CA . GLY A 1 165 ? 7.332 -8.130 7.829 1.00 95.69 165 GLY A CA 1
ATOM 1312 C C . GLY A 1 165 ? 6.090 -7.464 8.426 1.00 95.69 165 GLY A C 1
ATOM 1313 O O . GLY A 1 165 ? 5.682 -7.805 9.532 1.00 95.69 165 GLY A O 1
ATOM 1314 N N . ILE A 1 166 ? 5.428 -6.582 7.668 1.00 95.31 166 ILE A N 1
ATOM 1315 C CA . ILE A 1 166 ? 4.175 -5.941 8.102 1.00 95.31 166 ILE A CA 1
ATOM 1316 C C . ILE A 1 166 ? 3.078 -6.990 8.334 1.00 95.31 166 ILE A C 1
ATOM 1318 O O . ILE A 1 166 ? 2.403 -6.947 9.359 1.00 95.31 166 ILE A O 1
ATOM 1322 N N . GLY A 1 167 ? 2.896 -7.935 7.410 1.00 95.38 167 GLY A N 1
ATOM 1323 C CA . GLY A 1 167 ? 1.882 -8.985 7.510 1.00 95.38 167 GLY A CA 1
ATOM 1324 C C . GLY A 1 167 ? 2.096 -9.888 8.725 1.00 95.38 167 GLY A C 1
ATOM 1325 O O . GLY A 1 167 ? 1.164 -10.080 9.503 1.00 95.38 167 GLY A O 1
ATOM 1326 N N . LEU A 1 168 ? 3.326 -10.372 8.935 1.00 95.31 168 LEU A N 1
ATOM 1327 C CA . LEU A 1 168 ? 3.688 -11.187 10.102 1.00 95.31 168 LEU A CA 1
ATOM 1328 C C . LEU A 1 168 ? 3.508 -10.422 11.417 1.00 95.31 168 LEU A C 1
ATOM 1330 O O . LEU A 1 168 ? 2.860 -10.941 12.324 1.00 95.31 168 LEU A O 1
ATOM 1334 N N . GLY A 1 169 ? 3.986 -9.175 11.486 1.00 94.31 169 GLY A N 1
ATOM 1335 C CA . GLY A 1 169 ? 3.798 -8.306 12.651 1.00 94.31 169 GLY A CA 1
ATOM 1336 C C . GLY A 1 169 ? 2.325 -8.098 12.988 1.00 94.31 169 GLY A C 1
ATOM 1337 O O . GLY A 1 169 ? 1.920 -8.180 14.144 1.00 94.31 169 GLY A O 1
ATOM 1338 N N . THR A 1 170 ? 1.496 -7.914 11.961 1.00 94.25 170 THR A N 1
ATOM 1339 C CA . THR A 1 170 ? 0.049 -7.742 12.123 1.00 94.25 170 THR A CA 1
ATOM 1340 C C . THR A 1 170 ? -0.629 -9.013 12.640 1.00 94.25 170 THR A C 1
ATOM 1342 O O . THR A 1 170 ? -1.448 -8.935 13.554 1.00 94.25 170 THR A O 1
ATOM 1345 N N . ILE A 1 171 ? -0.267 -10.187 12.110 1.00 94.69 171 ILE A N 1
ATOM 1346 C CA . ILE A 1 171 ? -0.762 -11.478 12.622 1.00 94.69 171 ILE A CA 1
ATOM 1347 C C . ILE A 1 171 ? -0.344 -11.656 14.086 1.00 94.69 171 ILE A C 1
ATOM 1349 O O . ILE A 1 171 ? -1.169 -12.028 14.917 1.00 94.69 171 ILE A O 1
ATOM 1353 N N . GLY A 1 172 ? 0.904 -11.318 14.421 1.00 92.69 172 GLY A N 1
ATOM 1354 C CA . GLY A 1 172 ? 1.402 -11.352 15.793 1.00 92.69 172 GLY A CA 1
ATOM 1355 C C . GLY A 1 172 ? 0.577 -10.495 16.754 1.00 92.69 172 GLY A C 1
ATOM 1356 O O . GLY A 1 172 ? 0.281 -10.946 17.861 1.00 92.69 172 GLY A O 1
ATOM 1357 N N . ILE A 1 173 ? 0.158 -9.297 16.325 1.00 91.94 173 ILE A N 1
ATOM 1358 C CA . ILE A 1 173 ? -0.740 -8.427 17.103 1.00 91.94 173 ILE A CA 1
ATOM 1359 C C . ILE A 1 173 ? -2.099 -9.110 17.306 1.00 91.94 173 ILE A C 1
ATOM 1361 O O . ILE A 1 173 ? -2.608 -9.124 18.425 1.00 91.94 173 ILE A O 1
ATOM 1365 N N . GLY A 1 174 ? -2.671 -9.705 16.255 1.00 90.50 174 GLY A N 1
ATOM 1366 C CA . GLY A 1 174 ? -3.962 -10.399 16.330 1.00 90.50 174 GLY A CA 1
ATOM 1367 C C . GLY A 1 174 ? -3.959 -11.622 17.253 1.00 90.50 174 GLY A C 1
ATOM 1368 O O . GLY A 1 174 ? -4.914 -11.841 17.996 1.00 90.50 174 GLY A O 1
ATOM 1369 N N . GLU A 1 175 ? -2.867 -12.387 17.264 1.00 91.69 175 GLU A N 1
ATOM 1370 C CA . GLU A 1 175 ? -2.713 -13.583 18.105 1.00 91.69 175 GLU A CA 1
ATOM 1371 C C . GLU A 1 175 ? -2.140 -13.294 19.505 1.00 91.69 175 GLU A C 1
ATOM 1373 O O . GLU A 1 175 ? -1.997 -14.213 20.311 1.00 91.69 175 GLU A O 1
ATOM 1378 N N . ASN A 1 176 ? -1.815 -12.035 19.822 1.00 88.31 176 ASN A N 1
ATOM 1379 C CA . ASN A 1 176 ? -1.074 -11.644 21.031 1.00 88.31 176 ASN A CA 1
ATOM 1380 C C . ASN A 1 176 ? 0.270 -12.390 21.194 1.00 88.31 176 ASN A C 1
ATOM 1382 O O . ASN A 1 176 ? 0.712 -12.675 22.311 1.00 88.31 176 ASN A O 1
ATOM 1386 N N . ASN A 1 177 ? 0.941 -12.708 20.084 1.00 88.94 177 ASN A N 1
ATOM 1387 C CA . ASN A 1 177 ? 2.210 -13.429 20.078 1.00 88.94 177 ASN A CA 1
ATOM 1388 C C . ASN A 1 177 ? 3.392 -12.456 19.966 1.00 88.94 177 ASN A C 1
ATOM 1390 O O . ASN A 1 177 ? 3.738 -11.994 18.879 1.00 88.94 177 ASN A O 1
ATOM 1394 N N . SER A 1 178 ? 4.064 -12.199 21.089 1.00 82.31 178 SER A N 1
ATOM 1395 C CA . SER A 1 178 ? 5.178 -11.244 21.174 1.00 82.31 178 SER A CA 1
ATOM 1396 C C . SER A 1 178 ? 6.373 -11.571 20.275 1.00 82.31 178 SER A C 1
ATOM 1398 O O . SER A 1 178 ? 7.140 -10.670 19.954 1.00 82.31 178 SER A O 1
ATOM 1400 N N . THR A 1 179 ? 6.532 -12.825 19.842 1.00 83.00 179 THR A N 1
ATOM 1401 C CA . THR A 1 179 ? 7.638 -13.218 18.951 1.00 83.00 179 THR A CA 1
ATOM 1402 C C . THR A 1 179 ? 7.407 -12.818 17.498 1.00 83.00 179 THR A C 1
ATOM 1404 O O . THR A 1 179 ? 8.372 -12.546 16.797 1.00 83.00 179 THR A O 1
ATOM 1407 N N . LEU A 1 180 ? 6.148 -12.757 17.055 1.00 77.81 180 LEU A N 1
ATOM 1408 C CA . LEU A 1 180 ? 5.780 -12.334 15.700 1.00 77.81 180 LEU A CA 1
ATOM 1409 C C . LEU A 1 180 ? 5.637 -10.813 15.580 1.00 77.81 180 LEU A C 1
ATOM 1411 O O . LEU A 1 180 ? 5.713 -10.290 14.477 1.00 77.81 180 LEU A O 1
ATOM 1415 N N . VAL A 1 181 ? 5.413 -10.119 16.701 1.00 78.06 181 VAL A N 1
ATOM 1416 C CA . VAL A 1 181 ? 5.286 -8.651 16.767 1.00 78.06 181 VAL A CA 1
ATOM 1417 C C . VAL A 1 181 ? 6.645 -7.934 16.674 1.00 78.06 181 VAL A C 1
ATOM 1419 O O . VAL A 1 181 ? 6.677 -6.759 16.309 1.00 78.06 181 VAL A O 1
ATOM 1422 N N . LEU A 1 182 ? 7.740 -8.624 17.025 1.00 54.34 182 LEU A N 1
ATOM 1423 C CA . LEU A 1 182 ? 9.128 -8.131 17.010 1.00 54.34 182 LEU A CA 1
ATOM 1424 C C . LEU A 1 182 ? 9.716 -8.060 15.594 1.00 54.34 182 LEU A C 1
ATOM 1426 O O . LEU A 1 182 ? 10.412 -7.055 15.323 1.00 54.34 182 LEU A O 1
#

pLDDT: mean 90.97, std 7.08, range [54.34, 97.5]

Foldseek 3Di:
DQVPDPLLVVLVVLLVVLLVVLVVLVVVLQVVLCVVQVDSDLQSLLVVQVVDAQVVLLVSLVSQLSSLCLQLLFPPNVVSQLSNQVSDDPVVNCCSLPPRNVVSVVSNVSSLVRHDHQLLVVLVVLLVRLCCQQVVLVVVLVPDPDPRSSVSSVSSNVSSVVSNLVSQLSNCVNVVNPVSVD

Mean predicted aligned error: 4.48 Å